Protein AF-A0A4Q2J582-F1 (afdb_monomer)

Nearest PDB structures (foldseek):
  3hug-assembly6_A  TM=8.313E-01  e=1.203E+00  Mycobacterium tuberculosis H37Rv
  1or7-assembly3_A  TM=5.618E-01  e=9.821E-01  Escherichia coli
  2x19-assembly1_B  TM=4.102E-01  e=3.485E+00  Homo sapiens

Radius of gyration: 19.54 Å; Cα contacts (8 Å, |Δi|>4): 201; chains: 1; bounding box: 54×46×52 Å

Solvent-accessible surface area (backbone atoms only — not comparable to full-atom values): 11690 Å² total; per-residue (Å²): 117,69,69,66,48,57,53,46,53,55,47,54,55,49,50,52,50,50,51,52,50,51,54,48,51,50,50,52,49,59,62,68,47,76,78,62,76,86,58,87,82,64,72,92,41,70,67,57,28,48,43,54,50,35,33,37,81,93,44,54,73,68,33,19,45,53,35,29,38,41,72,73,56,64,44,51,56,62,57,50,10,60,76,67,74,47,59,45,68,59,44,50,51,41,37,55,49,40,55,49,51,42,60,74,67,63,64,64,98,46,72,75,60,77,86,57,38,77,85,27,44,68,53,44,55,53,42,39,50,50,37,22,45,42,10,63,48,32,90,61,80,93,49,67,50,36,62,68,50,22,51,50,28,47,52,49,36,49,54,48,23,67,69,39,74,84,44,65,68,40,50,50,49,36,54,54,48,33,54,56,54,19,40,55,72,25,38,42,53,100,86,68,48,81,42,53,82,91,72,35,54,74,85,48,34,45,69,90,45,108

pLDDT: mean 83.3, std 13.39, range [40.5, 98.0]

Mean predicted aligned error: 10.77 Å

Foldseek 3Di:
DVVVVVVVVVVVVVVVVVVVVVVVVVVVVVVVVPPDPPDLQFDPDLLLLVLQLLLDPLADLLLSLLQNCVPNLVDDLVQSCLVVVHDSVVSVVSPVVSVVSSVVVVPDSGDDPPVCCVVRVVSSLVNLVVQLVCQLQPPDDPARHNLVSNVVSLVSLVSVCSSVVPDVSSVVSNLVSLVSSQQVQFQADPVNDGDDPVRGDNVSGNPVSD

Structure (mmCIF, N/CA/C/O backbone):
data_AF-A0A4Q2J582-F1
#
_entry.id   AF-A0A4Q2J582-F1
#
loop_
_atom_site.group_PDB
_atom_site.id
_atom_site.type_symbol
_atom_site.label_atom_id
_atom_site.label_alt_id
_atom_site.label_comp_id
_atom_site.label_asym_id
_atom_site.label_entity_id
_atom_site.label_seq_id
_atom_site.pdbx_PDB_ins_code
_atom_site.Cartn_x
_atom_site.Cartn_y
_atom_site.Cartn_z
_atom_site.occupancy
_atom_site.B_iso_or_equiv
_atom_site.auth_seq_id
_atom_site.auth_comp_id
_atom_site.auth_asym_id
_atom_site.auth_atom_id
_atom_site.pdbx_PDB_model_num
ATOM 1 N N . ALA A 1 1 ? 35.199 2.546 11.011 1.00 59.38 1 ALA A N 1
ATOM 2 C CA . ALA A 1 1 ? 35.109 1.125 10.602 1.00 59.38 1 ALA A CA 1
ATOM 3 C C . ALA A 1 1 ? 34.520 0.234 11.706 1.00 59.38 1 ALA A C 1
ATOM 5 O O . ALA A 1 1 ? 33.509 -0.406 11.458 1.00 59.38 1 ALA A O 1
ATOM 6 N N . ILE A 1 2 ? 35.075 0.246 12.926 1.00 64.94 2 ILE A N 1
ATOM 7 C CA . ILE A 1 2 ? 34.662 -0.622 14.056 1.00 64.94 2 ILE A CA 1
ATOM 8 C C . ILE A 1 2 ? 33.222 -0.355 14.545 1.00 64.94 2 ILE A C 1
ATOM 10 O O . ILE A 1 2 ? 32.490 -1.287 14.869 1.00 64.94 2 ILE A O 1
ATOM 14 N N . ASP A 1 3 ? 32.777 0.903 14.533 1.00 63.75 3 ASP A N 1
ATOM 15 C CA . ASP A 1 3 ? 31.456 1.290 15.057 1.00 63.75 3 ASP A CA 1
ATOM 16 C C . ASP A 1 3 ? 30.277 0.765 14.208 1.00 63.75 3 ASP A C 1
ATOM 18 O O . ASP A 1 3 ? 29.231 0.375 14.723 1.00 63.75 3 ASP A O 1
ATOM 22 N N . GLY A 1 4 ? 30.473 0.653 12.889 1.00 56.41 4 GLY A N 1
ATOM 23 C CA . GLY A 1 4 ? 29.487 0.060 11.980 1.00 56.41 4 GLY A CA 1
ATOM 24 C C . GLY A 1 4 ? 29.437 -1.470 12.041 1.00 56.41 4 GLY A C 1
ATOM 25 O O . GLY A 1 4 ? 28.435 -2.062 11.654 1.00 56.41 4 GLY A O 1
ATOM 26 N N . TRP A 1 5 ? 30.504 -2.121 12.513 1.00 67.62 5 TRP A N 1
ATOM 27 C CA . TRP A 1 5 ? 30.517 -3.566 12.753 1.00 67.62 5 TRP A CA 1
ATOM 28 C C . TRP A 1 5 ? 29.754 -3.902 14.039 1.00 67.62 5 TRP A C 1
ATOM 30 O O . TRP A 1 5 ? 28.808 -4.676 13.982 1.00 67.62 5 TRP A O 1
ATOM 40 N N . ARG A 1 6 ? 30.022 -3.180 15.137 1.00 68.94 6 ARG A N 1
ATOM 41 C CA . ARG A 1 6 ? 29.277 -3.326 16.404 1.00 68.94 6 ARG A CA 1
ATOM 42 C C . ARG A 1 6 ? 27.784 -3.036 16.269 1.00 68.94 6 ARG A C 1
ATOM 44 O O . ARG A 1 6 ? 26.966 -3.643 16.951 1.00 68.94 6 ARG A O 1
ATOM 51 N N . ARG A 1 7 ? 27.407 -2.081 15.411 1.00 69.62 7 ARG A N 1
ATOM 52 C CA . ARG A 1 7 ? 25.993 -1.786 15.138 1.00 69.62 7 ARG A CA 1
ATOM 53 C C . ARG A 1 7 ? 25.301 -2.920 14.378 1.00 69.62 7 ARG A C 1
ATOM 55 O O . ARG A 1 7 ? 24.135 -3.170 14.654 1.00 69.62 7 ARG A O 1
ATOM 62 N N 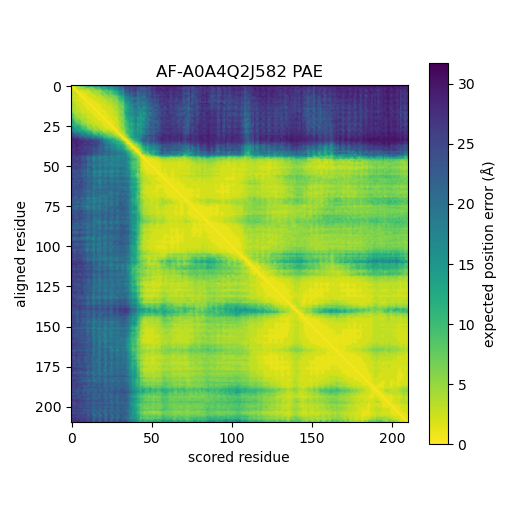. ARG A 1 8 ? 26.001 -3.570 13.443 1.00 68.44 8 ARG A N 1
ATOM 63 C CA . ARG A 1 8 ? 25.484 -4.727 12.697 1.00 68.44 8 ARG A CA 1
ATOM 64 C C . ARG A 1 8 ? 25.372 -5.953 13.589 1.00 68.44 8 ARG A C 1
ATOM 66 O O . ARG A 1 8 ? 24.296 -6.507 13.675 1.00 68.44 8 ARG A O 1
ATOM 73 N N . GLU A 1 9 ? 26.406 -6.251 14.366 1.00 71.75 9 GLU A N 1
ATOM 74 C CA . GLU A 1 9 ? 26.399 -7.343 15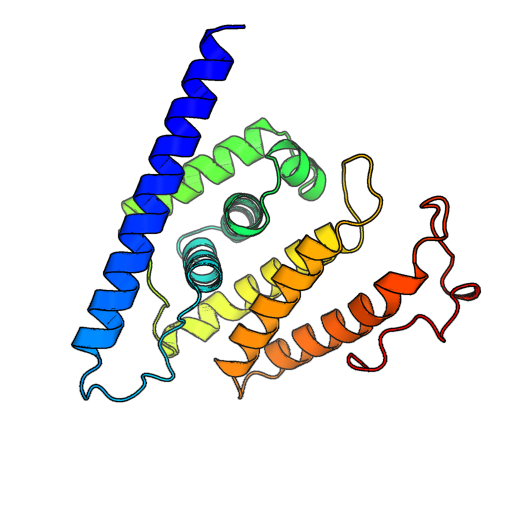.345 1.00 71.75 9 GLU A CA 1
ATOM 75 C C . GLU A 1 9 ? 25.229 -7.214 16.336 1.00 71.75 9 GLU A C 1
ATOM 77 O O . GLU A 1 9 ? 24.426 -8.128 16.467 1.00 71.75 9 GLU A O 1
ATOM 82 N N . ARG A 1 10 ? 25.024 -6.025 16.926 1.00 72.00 10 ARG A N 1
ATOM 83 C CA . ARG A 1 10 ? 23.867 -5.768 17.804 1.00 72.00 10 ARG A CA 1
ATOM 84 C C . ARG A 1 10 ? 22.517 -5.845 17.094 1.00 72.00 10 ARG A C 1
ATOM 86 O O . ARG A 1 10 ? 21.506 -6.091 17.745 1.00 72.00 10 ARG A O 1
ATOM 93 N N . TYR A 1 11 ? 22.472 -5.530 15.801 1.00 73.25 11 TYR A N 1
ATOM 94 C CA . TYR A 1 11 ? 21.253 -5.639 15.005 1.00 73.25 11 TYR A CA 1
ATOM 95 C C . TYR A 1 11 ? 20.932 -7.109 14.727 1.00 73.25 11 TYR A C 1
ATOM 97 O O . TYR A 1 11 ? 19.796 -7.514 14.945 1.00 73.25 11 TYR A O 1
ATOM 105 N N . ASP A 1 12 ? 21.935 -7.899 14.353 1.00 72.06 12 ASP A N 1
ATOM 106 C CA . ASP A 1 12 ? 21.817 -9.329 14.069 1.00 72.06 12 ASP A CA 1
ATOM 107 C C . ASP A 1 12 ? 21.460 -10.118 15.338 1.00 72.06 12 ASP A C 1
ATOM 109 O O . ASP A 1 12 ? 20.544 -10.936 15.317 1.00 72.06 12 ASP A O 1
ATOM 113 N N . GLU A 1 13 ? 22.090 -9.803 16.475 1.00 79.12 13 GLU A N 1
ATOM 114 C CA . GLU A 1 13 ? 21.736 -10.355 17.792 1.00 79.12 13 GLU A CA 1
ATOM 115 C C . GLU A 1 13 ? 20.284 -10.044 18.167 1.00 79.12 13 GLU A C 1
ATOM 117 O O . GLU A 1 13 ? 19.552 -10.903 18.660 1.00 79.12 13 GLU A O 1
ATOM 122 N N . ARG A 1 14 ? 19.842 -8.807 17.916 1.00 74.25 14 ARG A N 1
ATOM 123 C CA . ARG A 1 14 ? 18.471 -8.388 18.213 1.00 74.25 14 ARG A CA 1
ATOM 124 C C . ARG A 1 14 ? 17.463 -9.036 17.274 1.00 74.25 14 ARG A C 1
ATOM 126 O O . ARG A 1 14 ? 16.371 -9.371 17.716 1.00 74.25 14 ARG A O 1
ATOM 133 N N . LEU A 1 15 ? 17.827 -9.225 16.009 1.00 76.00 15 LEU A N 1
ATOM 134 C CA . LEU A 1 15 ? 17.007 -9.914 15.021 1.00 76.00 15 LEU A CA 1
ATOM 135 C C . LEU A 1 15 ? 16.856 -11.399 15.373 1.00 76.00 15 LEU A C 1
ATOM 137 O O . LEU A 1 15 ? 15.747 -11.917 15.316 1.00 76.00 15 LEU A O 1
ATOM 141 N N . ALA A 1 16 ? 17.937 -12.052 15.808 1.00 76.38 16 ALA A N 1
ATOM 142 C CA . ALA A 1 16 ? 17.915 -13.438 16.271 1.00 76.38 16 ALA A CA 1
ATOM 143 C C . ALA A 1 16 ? 17.060 -13.615 17.536 1.00 76.38 16 ALA A C 1
ATOM 145 O O . ALA A 1 16 ? 16.288 -14.566 17.621 1.00 76.38 16 ALA A O 1
ATOM 146 N N . ALA A 1 17 ? 17.145 -12.678 18.487 1.00 80.00 17 ALA A N 1
ATOM 147 C CA . ALA A 1 17 ? 16.296 -12.687 19.677 1.00 80.00 17 ALA A CA 1
ATOM 148 C C . ALA A 1 17 ? 14.807 -12.538 19.320 1.00 80.00 17 ALA A C 1
ATOM 150 O O . ALA A 1 17 ? 13.991 -13.323 19.785 1.00 80.00 17 ALA A O 1
ATOM 151 N N . ILE A 1 18 ? 14.465 -11.598 18.431 1.00 80.00 18 ILE A N 1
ATOM 152 C CA . ILE A 1 18 ? 13.084 -11.405 17.961 1.00 80.00 18 ILE A CA 1
ATOM 153 C C . ILE A 1 18 ? 12.575 -12.644 17.214 1.00 80.00 18 ILE A C 1
ATOM 155 O O . ILE A 1 18 ? 11.440 -13.053 17.426 1.00 80.00 18 ILE A O 1
ATOM 159 N N . ALA A 1 19 ? 13.398 -13.256 16.358 1.00 68.25 19 ALA A N 1
ATOM 160 C CA . ALA A 1 19 ? 13.025 -14.480 15.650 1.00 68.25 19 ALA A CA 1
ATOM 161 C C . ALA A 1 19 ? 12.723 -15.628 16.626 1.00 68.25 19 ALA A C 1
ATOM 163 O O . ALA A 1 19 ? 11.708 -16.302 16.482 1.00 68.25 19 ALA A O 1
ATOM 164 N N . HIS A 1 20 ? 13.556 -15.797 17.655 1.00 70.31 20 HIS A N 1
ATOM 165 C CA . HIS A 1 20 ? 13.350 -16.807 18.689 1.00 70.31 20 HIS A CA 1
ATOM 166 C C . HIS A 1 20 ? 12.106 -16.516 19.547 1.00 70.31 20 HIS A C 1
ATOM 168 O O . HIS A 1 20 ? 11.383 -17.441 19.918 1.00 70.31 20 HIS A O 1
ATOM 174 N N . ASP A 1 21 ? 11.840 -15.251 19.874 1.00 73.62 21 ASP A N 1
ATOM 175 C CA . ASP A 1 21 ? 10.636 -14.857 20.609 1.00 73.62 21 ASP A CA 1
ATOM 176 C C . ASP A 1 21 ? 9.373 -15.136 19.781 1.00 73.62 21 ASP A C 1
ATOM 178 O O . ASP A 1 21 ? 8.438 -15.736 20.302 1.00 73.62 21 ASP A O 1
ATOM 182 N N . LEU A 1 22 ? 9.380 -14.823 18.480 1.00 66.25 22 LEU A N 1
ATOM 183 C CA . LEU A 1 22 ? 8.277 -15.120 17.557 1.00 66.25 22 LEU A CA 1
ATOM 184 C C . LEU A 1 22 ? 8.052 -16.625 17.368 1.00 66.25 22 LEU A C 1
ATOM 186 O O . LEU A 1 22 ? 6.911 -17.078 17.318 1.00 66.25 22 LEU A O 1
ATOM 190 N N . GLU A 1 23 ? 9.118 -17.422 17.263 1.00 69.19 23 GLU A N 1
ATOM 191 C CA . GLU A 1 23 ? 9.013 -18.886 17.206 1.00 69.19 23 GLU A CA 1
ATOM 192 C C . GLU A 1 23 ? 8.397 -19.450 18.490 1.00 69.19 23 GLU A C 1
ATOM 194 O O . GLU A 1 23 ? 7.558 -20.352 18.431 1.00 69.19 23 GLU A O 1
ATOM 199 N N . ARG A 1 24 ? 8.765 -18.880 19.643 1.00 70.06 24 ARG A N 1
ATOM 200 C CA . ARG A 1 24 ? 8.226 -19.258 20.949 1.00 70.06 24 ARG A CA 1
ATOM 201 C C . ARG A 1 24 ? 6.766 -18.845 21.097 1.00 70.06 24 ARG A C 1
ATOM 203 O O . ARG A 1 24 ? 5.962 -19.678 21.485 1.00 70.06 24 ARG A O 1
ATOM 210 N N . GLU A 1 25 ? 6.405 -17.621 20.720 1.00 66.06 25 GLU A N 1
ATOM 211 C CA . GLU A 1 25 ? 5.019 -17.137 20.702 1.00 66.06 25 GLU A CA 1
ATOM 212 C C . GLU A 1 25 ? 4.150 -17.960 19.751 1.00 66.06 25 GLU A C 1
ATOM 214 O O . GLU A 1 25 ? 3.021 -18.300 20.085 1.00 66.06 25 GLU A O 1
ATOM 219 N N . ARG A 1 26 ? 4.679 -18.351 18.586 1.00 57.34 26 ARG A N 1
ATOM 220 C CA . ARG A 1 26 ? 3.967 -19.205 17.631 1.00 57.34 26 ARG A CA 1
ATOM 221 C C . ARG A 1 26 ? 3.778 -20.620 18.168 1.00 57.34 26 ARG A C 1
ATOM 223 O O . ARG A 1 26 ? 2.699 -21.182 17.996 1.00 57.34 26 ARG A O 1
ATOM 230 N N . ALA A 1 27 ? 4.784 -21.192 18.828 1.00 58.84 27 ALA A N 1
ATOM 231 C CA . ALA A 1 27 ? 4.666 -22.485 19.501 1.00 58.84 27 ALA A CA 1
ATOM 232 C C . ALA A 1 27 ? 3.665 -22.419 20.669 1.00 58.84 27 ALA A C 1
ATOM 234 O O . ALA A 1 27 ? 2.773 -23.257 20.749 1.00 58.84 27 ALA A O 1
ATOM 235 N N . GLU A 1 28 ? 3.738 -21.375 21.498 1.00 59.44 28 GLU A N 1
ATOM 236 C CA . GLU A 1 28 ? 2.811 -21.115 22.605 1.00 59.44 28 GLU A CA 1
ATOM 237 C C . GLU A 1 28 ? 1.378 -20.868 22.108 1.00 59.44 28 GLU A C 1
ATOM 239 O O . GLU A 1 28 ? 0.436 -21.368 22.713 1.00 59.44 28 GLU A O 1
ATOM 244 N N . ALA A 1 29 ? 1.192 -20.175 20.981 1.00 55.84 29 ALA A N 1
ATOM 245 C CA . ALA A 1 29 ? -0.107 -19.986 20.337 1.00 55.84 29 ALA A CA 1
ATOM 246 C C . ALA A 1 29 ? -0.654 -21.293 19.747 1.00 55.84 29 ALA A C 1
ATOM 248 O O . ALA A 1 29 ? -1.853 -21.541 19.822 1.00 55.84 29 ALA A O 1
ATOM 249 N N . THR A 1 30 ? 0.213 -22.151 19.202 1.00 54.09 30 THR A N 1
ATOM 250 C CA . THR A 1 30 ? -0.176 -23.466 18.664 1.00 54.09 30 THR A CA 1
ATOM 251 C C . THR A 1 30 ? -0.564 -24.432 19.791 1.00 54.09 30 THR A C 1
ATOM 253 O O . THR A 1 30 ? -1.553 -25.151 19.661 1.00 54.09 30 THR A O 1
ATOM 256 N N . ASP A 1 31 ? 0.149 -24.395 20.921 1.00 55.28 31 ASP A N 1
ATOM 257 C CA . ASP A 1 31 ? -0.159 -25.183 22.122 1.00 55.28 31 ASP A CA 1
ATOM 258 C C . ASP A 1 31 ? -1.392 -24.639 22.874 1.00 55.28 31 ASP A C 1
ATOM 260 O O . ASP A 1 31 ? -2.225 -25.414 23.351 1.00 55.28 31 ASP A O 1
ATOM 264 N N . ALA A 1 32 ? -1.574 -23.314 22.934 1.00 52.56 32 ALA A N 1
ATOM 265 C CA . ALA A 1 32 ? -2.770 -22.670 23.489 1.00 52.56 32 ALA A CA 1
ATOM 266 C C . ALA A 1 32 ? -4.015 -22.860 22.602 1.00 52.56 32 ALA A C 1
ATOM 268 O O . ALA A 1 32 ? -5.138 -22.879 23.108 1.00 52.56 32 ALA A O 1
ATOM 269 N N . ALA A 1 33 ? -3.831 -23.062 21.293 1.00 44.38 33 ALA A N 1
ATOM 270 C CA . ALA A 1 33 ? -4.887 -23.380 20.334 1.00 44.38 33 ALA A CA 1
ATOM 271 C C . ALA A 1 33 ? -5.368 -24.841 20.403 1.00 44.38 33 ALA A C 1
ATOM 273 O O . ALA A 1 33 ? -6.087 -25.284 19.506 1.00 44.38 33 ALA A O 1
ATOM 274 N N . GLY A 1 34 ? -5.049 -25.582 21.473 1.00 42.31 34 GLY A N 1
ATOM 275 C CA . GLY A 1 34 ? -5.593 -26.906 21.800 1.00 42.31 34 GLY A CA 1
ATOM 276 C C .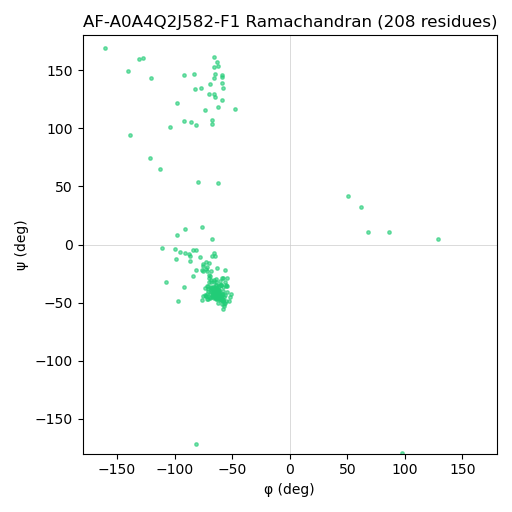 GLY A 1 34 ? -7.113 -26.937 22.051 1.00 42.31 34 GLY A C 1
ATOM 277 O O . GLY A 1 34 ? -7.557 -27.443 23.079 1.00 42.31 34 GLY A O 1
ATOM 278 N N . GLY A 1 35 ? -7.919 -26.413 21.120 1.00 45.50 35 GLY A N 1
ATOM 279 C CA . GLY A 1 35 ? -9.382 -26.439 21.131 1.00 45.50 35 GLY A CA 1
ATOM 280 C C . GLY A 1 35 ? -10.092 -25.095 20.919 1.00 45.50 35 GLY A C 1
ATOM 281 O O . GLY A 1 35 ? -11.319 -25.069 21.007 1.00 45.50 35 GLY A O 1
ATOM 282 N N . LEU A 1 36 ? -9.389 -23.989 20.647 1.00 40.50 36 LEU A N 1
ATOM 283 C CA . LEU A 1 36 ? -10.053 -22.715 20.336 1.00 40.50 36 LEU A CA 1
ATOM 284 C C . LEU A 1 36 ? -10.583 -22.720 18.888 1.00 40.50 36 LEU A C 1
ATOM 286 O O . LEU A 1 36 ? -9.864 -23.155 17.986 1.00 40.50 36 LEU A O 1
ATOM 290 N N . PRO A 1 37 ? -11.826 -22.263 18.635 1.00 43.31 37 PRO A N 1
ATOM 291 C CA . PRO A 1 37 ? -12.337 -22.121 17.276 1.00 43.31 37 PRO A CA 1
ATOM 292 C C . PRO A 1 37 ? -11.430 -21.187 16.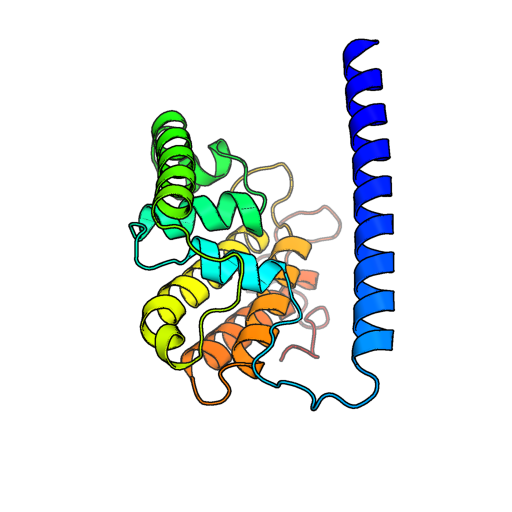470 1.00 43.31 37 PRO A C 1
ATOM 294 O O . PRO A 1 37 ? -11.064 -20.123 16.963 1.00 43.31 37 PRO A O 1
ATOM 297 N N . TYR A 1 38 ? -11.097 -21.578 15.237 1.00 42.38 38 TYR A N 1
ATOM 298 C CA . TYR A 1 38 ? -10.502 -20.692 14.236 1.00 42.38 38 TYR A CA 1
ATOM 299 C C . TYR A 1 38 ? -11.310 -19.391 14.184 1.00 42.38 38 TYR A C 1
ATOM 301 O O . TYR A 1 38 ? -12.503 -19.437 13.874 1.00 42.38 38 TYR A O 1
ATOM 309 N N . ASP A 1 39 ? -10.679 -18.269 14.531 1.00 47.31 39 ASP A N 1
ATOM 310 C CA . ASP A 1 39 ? -11.286 -16.949 14.418 1.00 47.31 39 ASP A CA 1
ATOM 311 C C . ASP A 1 39 ? -11.062 -16.431 12.988 1.00 47.31 39 ASP A C 1
ATOM 313 O O . ASP A 1 39 ? -9.940 -16.050 12.649 1.00 47.31 39 ASP A O 1
ATOM 317 N N . PRO A 1 40 ? -12.090 -16.418 12.122 1.00 48.22 40 PRO A N 1
ATOM 318 C CA . PRO A 1 40 ? -11.971 -15.888 10.766 1.00 48.22 40 PRO A CA 1
ATOM 319 C C . PRO A 1 40 ? -11.715 -14.370 10.734 1.00 48.22 40 PRO A C 1
ATOM 321 O O . PRO A 1 40 ? -11.496 -13.817 9.652 1.00 48.22 40 PRO A O 1
ATOM 324 N N . ASP A 1 41 ? -11.779 -13.696 11.886 1.00 46.41 41 ASP A N 1
ATOM 325 C CA . ASP A 1 41 ? -11.572 -12.258 12.033 1.00 46.41 41 ASP A CA 1
ATOM 326 C C . ASP A 1 41 ? -10.149 -11.912 12.500 1.00 46.41 41 ASP A C 1
ATOM 328 O O . ASP A 1 41 ? -9.722 -10.759 12.374 1.00 46.41 41 ASP A O 1
ATOM 332 N N . ALA A 1 42 ? -9.375 -12.906 12.951 1.00 51.91 42 ALA A N 1
ATOM 333 C CA . ALA A 1 42 ? -7.963 -12.741 13.253 1.00 51.91 42 ALA A CA 1
ATOM 334 C C . ALA A 1 42 ? -7.154 -12.629 11.952 1.00 51.91 42 ALA A C 1
ATOM 336 O O . ALA A 1 42 ? -7.071 -13.551 11.140 1.00 51.91 42 ALA A O 1
ATOM 337 N N . ILE A 1 43 ? -6.528 -11.471 11.742 1.00 55.06 43 ILE A N 1
ATOM 338 C CA . ILE A 1 43 ? -5.489 -11.330 10.725 1.00 55.06 43 ILE A CA 1
ATOM 339 C C . ILE A 1 43 ? -4.190 -11.858 11.336 1.00 55.06 43 ILE A C 1
ATOM 341 O O . ILE A 1 43 ? -3.532 -11.139 12.086 1.00 55.06 43 ILE A O 1
ATOM 345 N N . ASP A 1 44 ? -3.794 -13.074 10.960 1.00 58.78 44 ASP A N 1
ATOM 346 C CA . ASP A 1 44 ? -2.484 -13.673 11.300 1.00 58.78 44 ASP A CA 1
ATOM 347 C C . ASP A 1 44 ? -1.294 -12.959 10.618 1.00 58.78 44 ASP A C 1
ATOM 349 O O . ASP A 1 44 ? -0.144 -13.387 10.694 1.00 58.78 44 ASP A O 1
ATOM 353 N N . ASP A 1 45 ? -1.573 -11.869 9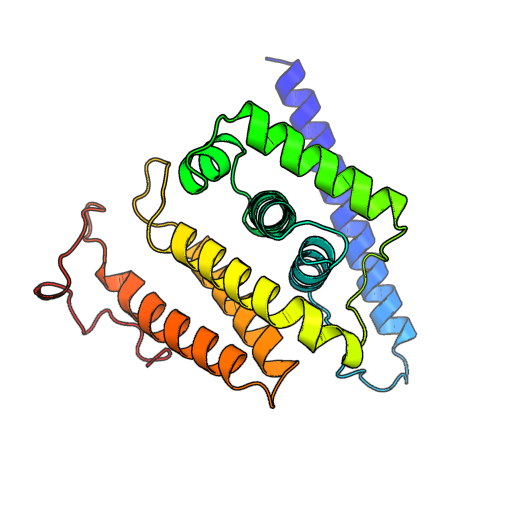.904 1.00 72.00 45 ASP A N 1
ATOM 354 C CA . ASP A 1 45 ? -0.617 -11.057 9.172 1.00 72.00 45 ASP A CA 1
ATOM 355 C C . ASP A 1 45 ? -0.319 -9.743 9.912 1.00 72.00 45 ASP A C 1
ATOM 357 O O . ASP A 1 45 ? -1.071 -8.761 9.846 1.00 72.00 45 ASP A O 1
ATOM 361 N N . ASP A 1 46 ? 0.824 -9.716 10.595 1.00 78.62 46 ASP A N 1
ATOM 362 C CA . ASP A 1 46 ? 1.316 -8.547 11.332 1.00 78.62 46 ASP A CA 1
ATOM 363 C C . ASP A 1 46 ? 1.514 -7.310 10.446 1.00 78.62 46 ASP A C 1
ATOM 365 O O . ASP A 1 46 ? 1.378 -6.169 10.906 1.00 78.62 46 ASP A O 1
ATOM 369 N N . VAL A 1 47 ? 1.805 -7.508 9.158 1.00 80.12 47 VAL A N 1
ATOM 370 C CA . VAL A 1 47 ? 1.994 -6.412 8.207 1.00 80.12 47 VAL A CA 1
ATOM 371 C C . VAL A 1 47 ? 0.646 -5.778 7.874 1.00 80.12 47 VAL A C 1
ATOM 373 O O . VAL A 1 47 ? 0.525 -4.552 7.896 1.00 80.12 47 VAL A O 1
ATOM 376 N N . LEU A 1 48 ? -0.398 -6.575 7.643 1.00 82.94 48 LEU A N 1
ATOM 377 C CA . LEU A 1 48 ? -1.745 -6.056 7.417 1.00 82.94 48 LEU A CA 1
ATOM 378 C C . LEU A 1 48 ? -2.324 -5.408 8.688 1.00 82.94 48 LEU A C 1
ATOM 380 O O . LEU A 1 48 ? -2.924 -4.334 8.590 1.00 82.94 48 LEU A O 1
ATOM 384 N N . ARG A 1 49 ? -2.065 -5.961 9.883 1.00 86.88 49 ARG A N 1
ATOM 385 C CA . ARG A 1 49 ? -2.358 -5.283 11.168 1.00 86.88 49 ARG A CA 1
ATOM 386 C C . ARG A 1 49 ? -1.736 -3.893 11.214 1.00 86.88 49 ARG A C 1
ATOM 388 O O . ARG A 1 49 ? -2.414 -2.901 11.487 1.00 86.88 49 ARG A O 1
ATOM 395 N N . LEU A 1 50 ? -0.457 -3.794 10.868 1.00 87.50 50 LEU A N 1
ATOM 396 C CA . LEU A 1 50 ? 0.259 -2.527 10.831 1.00 87.50 50 LEU A CA 1
ATOM 397 C C . LEU A 1 50 ? -0.308 -1.551 9.786 1.00 87.50 50 LEU A C 1
ATOM 399 O O . LEU A 1 50 ? -0.356 -0.346 10.053 1.00 87.50 50 LEU A O 1
ATOM 403 N N . VAL A 1 51 ? -0.793 -2.034 8.636 1.00 87.81 51 VAL A N 1
ATOM 404 C CA . VAL A 1 51 ? -1.531 -1.210 7.659 1.00 87.81 51 VAL A CA 1
ATOM 405 C C . VAL A 1 51 ? -2.800 -0.624 8.289 1.00 87.81 51 VAL A C 1
ATOM 407 O O . VAL A 1 51 ? -3.031 0.581 8.186 1.00 87.81 51 VAL A O 1
ATOM 410 N N . PHE A 1 52 ? -3.600 -1.421 9.002 1.00 88.56 52 PHE A N 1
ATOM 411 C CA . PHE A 1 52 ? -4.811 -0.928 9.672 1.00 88.56 52 PHE A CA 1
ATOM 412 C C . PHE A 1 52 ? -4.513 0.100 10.772 1.00 88.56 52 PHE A C 1
ATOM 414 O O . PHE A 1 52 ? -5.191 1.131 10.856 1.00 88.56 52 PHE A O 1
ATOM 421 N N . VAL A 1 53 ? -3.475 -0.140 11.579 1.00 89.44 53 VAL A N 1
ATOM 422 C CA . VAL A 1 53 ? -3.017 0.787 12.628 1.00 89.44 53 VAL A CA 1
ATOM 423 C C . VAL A 1 53 ? -2.522 2.101 12.019 1.00 89.44 53 VAL A C 1
ATOM 425 O O . VAL A 1 53 ? -2.877 3.187 12.478 1.00 89.44 53 VAL A O 1
ATOM 428 N N . SER A 1 54 ? -1.738 2.036 10.943 1.00 89.62 54 SER A N 1
ATOM 429 C CA . SER A 1 54 ? -1.249 3.234 10.248 1.00 89.62 54 SER A CA 1
ATOM 430 C C . SER A 1 54 ? -2.344 3.974 9.466 1.00 89.62 54 SER A C 1
ATOM 432 O O . SER A 1 54 ? -2.219 5.179 9.247 1.00 89.62 54 SER A O 1
ATOM 434 N N . CYS A 1 55 ? -3.461 3.312 9.148 1.00 90.50 55 CYS A N 1
ATOM 435 C CA . CYS A 1 55 ? -4.651 3.907 8.531 1.00 90.50 55 CYS A CA 1
ATOM 436 C C . CYS A 1 55 ? -5.707 4.423 9.535 1.00 90.50 55 CYS A C 1
ATOM 438 O O . CYS A 1 55 ? -6.829 4.736 9.128 1.00 90.50 55 CYS A O 1
ATOM 440 N N . HIS A 1 56 ? -5.369 4.555 10.824 1.00 90.62 56 HIS A N 1
ATOM 441 C CA . HIS A 1 56 ? -6.315 4.936 11.881 1.00 90.62 56 HIS A CA 1
ATOM 442 C C . HIS A 1 56 ? -6.998 6.304 11.661 1.00 90.62 56 HIS A C 1
ATOM 444 O O . HIS A 1 56 ? -6.315 7.275 11.306 1.00 90.62 56 HIS A O 1
ATOM 450 N N . PRO A 1 57 ? -8.315 6.441 11.947 1.00 89.75 57 PRO A N 1
ATOM 451 C CA . PRO A 1 57 ? -9.088 7.657 11.701 1.00 89.75 57 PRO A CA 1
ATOM 452 C C . PRO A 1 57 ? -8.537 8.928 12.364 1.00 89.75 57 PRO A C 1
ATOM 454 O O . PRO A 1 57 ? -8.605 10.011 11.785 1.00 89.75 57 PRO A O 1
ATOM 457 N N . VAL A 1 58 ? -7.912 8.775 13.535 1.00 92.62 58 VAL A N 1
ATOM 458 C CA . VAL A 1 58 ? -7.232 9.847 14.297 1.00 92.62 58 VAL A CA 1
ATOM 459 C C . VAL A 1 58 ? -6.133 10.581 13.510 1.00 92.62 58 VAL A C 1
ATOM 461 O O . VAL A 1 58 ? -5.760 11.703 13.847 1.00 92.62 58 VAL A O 1
ATOM 464 N N . LEU A 1 59 ? -5.585 9.952 12.469 1.00 91.88 59 LEU A N 1
ATOM 465 C CA . LEU A 1 59 ? -4.567 10.543 11.612 1.00 91.88 59 LEU A CA 1
ATOM 466 C C . LEU A 1 59 ? -5.212 11.245 10.416 1.00 91.88 59 LEU A C 1
ATOM 468 O O . LEU A 1 59 ? -6.189 10.758 9.841 1.00 91.88 59 LEU A O 1
ATOM 472 N N . SER A 1 60 ? -4.612 12.348 9.964 1.00 91.62 60 SER A N 1
ATOM 473 C CA . SER A 1 60 ? -4.979 12.940 8.674 1.00 91.62 60 SER A CA 1
ATOM 474 C C . SER A 1 60 ? -4.678 11.967 7.530 1.00 91.62 60 SER A C 1
ATOM 476 O O . SER A 1 60 ? -3.767 11.143 7.629 1.00 91.62 60 SER A O 1
ATOM 478 N N . ARG A 1 61 ? -5.399 12.082 6.409 1.00 87.19 61 ARG A N 1
ATOM 479 C CA . ARG A 1 61 ? -5.194 11.221 5.230 1.00 87.19 61 ARG A CA 1
ATOM 480 C C . ARG A 1 61 ? -3.731 11.188 4.777 1.00 87.19 61 ARG A C 1
ATOM 482 O O . ARG A 1 61 ? -3.182 10.117 4.549 1.00 87.19 61 ARG A O 1
ATOM 489 N N . GLU A 1 62 ? -3.081 12.347 4.712 1.00 87.62 62 GLU A N 1
ATOM 490 C CA . GLU A 1 62 ? -1.661 12.438 4.351 1.00 87.62 62 GLU A CA 1
ATOM 491 C C . GLU A 1 62 ? -0.750 11.726 5.356 1.00 87.62 62 GLU A C 1
ATOM 493 O O . GLU A 1 62 ? 0.232 11.100 4.962 1.00 87.62 62 GLU A O 1
ATOM 498 N N . ALA A 1 63 ? -1.057 11.824 6.653 1.00 91.81 63 ALA A N 1
ATOM 499 C CA . ALA A 1 63 ? -0.291 11.159 7.700 1.00 91.81 63 ALA A CA 1
ATOM 500 C C . ALA A 1 63 ? -0.448 9.636 7.635 1.00 91.81 63 ALA A C 1
ATOM 502 O O . ALA A 1 63 ? 0.553 8.939 7.779 1.00 91.81 63 ALA A O 1
ATOM 503 N N . ARG A 1 64 ? -1.659 9.133 7.349 1.00 91.81 64 ARG A N 1
ATOM 504 C CA . ARG A 1 64 ? -1.913 7.698 7.136 1.00 91.81 64 ARG A CA 1
ATOM 505 C C . ARG A 1 64 ? -1.067 7.158 5.990 1.00 91.81 64 ARG A C 1
ATOM 507 O O . ARG A 1 64 ? -0.314 6.204 6.166 1.00 91.81 64 ARG A O 1
ATOM 514 N N . VAL A 1 65 ? -1.118 7.825 4.836 1.00 87.06 65 VAL A N 1
ATOM 515 C CA . VAL A 1 65 ? -0.359 7.413 3.647 1.00 87.06 65 VAL A CA 1
ATOM 516 C C . VAL A 1 65 ? 1.149 7.473 3.909 1.00 87.06 65 VAL A C 1
ATOM 518 O O . VAL A 1 65 ? 1.843 6.484 3.694 1.00 87.06 65 VAL A O 1
ATOM 521 N N . ALA A 1 66 ? 1.667 8.588 4.434 1.00 88.50 66 ALA A N 1
ATOM 522 C CA . ALA A 1 66 ? 3.102 8.741 4.682 1.00 88.50 66 ALA A CA 1
ATOM 523 C C . ALA A 1 66 ? 3.636 7.743 5.726 1.00 88.50 66 ALA A C 1
ATOM 525 O O . ALA A 1 66 ? 4.723 7.190 5.553 1.00 88.50 66 ALA A O 1
ATOM 526 N N . LEU A 1 67 ? 2.884 7.497 6.805 1.00 91.94 67 LEU A N 1
ATOM 527 C CA . LEU A 1 67 ? 3.274 6.528 7.825 1.00 91.94 67 LEU A CA 1
ATOM 528 C C . LEU A 1 67 ? 3.275 5.106 7.260 1.00 91.94 67 LEU A C 1
ATOM 530 O O . LEU A 1 67 ? 4.230 4.371 7.499 1.00 91.94 67 LEU A O 1
ATOM 534 N N . THR A 1 68 ? 2.258 4.735 6.481 1.00 86.81 68 THR A N 1
ATOM 535 C CA . THR A 1 68 ? 2.177 3.377 5.935 1.00 86.81 68 THR A CA 1
ATOM 536 C C . THR A 1 68 ? 3.255 3.123 4.886 1.00 86.81 68 THR A C 1
ATOM 538 O O . THR A 1 68 ? 3.934 2.104 4.949 1.00 86.81 68 THR A O 1
ATOM 541 N N . LEU A 1 69 ? 3.514 4.074 3.983 1.00 83.00 69 LEU A N 1
ATOM 542 C CA . LEU A 1 69 ? 4.625 3.964 3.028 1.00 83.00 69 LEU A CA 1
ATOM 543 C C . LEU A 1 69 ? 5.977 3.803 3.737 1.00 83.00 69 LEU A C 1
ATOM 545 O O . LEU A 1 69 ? 6.827 3.045 3.276 1.00 83.00 69 LEU A O 1
ATOM 549 N N . ARG A 1 70 ? 6.172 4.474 4.880 1.00 87.31 70 ARG A N 1
ATOM 550 C CA . ARG A 1 70 ? 7.414 4.367 5.654 1.00 87.31 70 ARG A CA 1
ATOM 551 C C . ARG A 1 70 ? 7.558 3.025 6.362 1.00 87.31 70 ARG A C 1
ATOM 553 O O . ARG A 1 70 ? 8.655 2.478 6.384 1.00 87.31 70 ARG A O 1
ATOM 560 N N . VAL A 1 71 ? 6.503 2.563 7.029 1.00 84.00 71 VAL A N 1
ATOM 561 C CA . VAL A 1 71 ? 6.598 1.418 7.946 1.00 84.00 71 VAL A CA 1
ATOM 562 C C . VAL A 1 71 ? 6.291 0.098 7.239 1.00 84.00 71 VAL A C 1
ATOM 564 O O . VAL A 1 71 ? 6.962 -0.887 7.512 1.00 84.00 71 VAL A O 1
ATOM 567 N N . VAL A 1 72 ? 5.340 0.093 6.304 1.00 79.25 72 VAL A N 1
ATOM 568 C CA . VAL A 1 72 ? 4.940 -1.096 5.534 1.00 79.25 72 VAL A CA 1
ATOM 569 C C . VAL A 1 72 ? 5.633 -1.124 4.176 1.00 79.25 72 VAL A C 1
ATOM 571 O O . VAL A 1 72 ? 6.228 -2.127 3.808 1.00 79.25 72 VAL A O 1
ATOM 574 N N . GLY A 1 73 ? 5.613 -0.007 3.442 1.00 71.88 73 GLY A N 1
ATOM 575 C CA . GLY A 1 73 ? 6.252 0.067 2.121 1.00 71.88 73 GLY A CA 1
ATOM 576 C C . GLY A 1 73 ? 7.786 0.090 2.166 1.00 71.88 73 GLY A C 1
ATOM 577 O O . GLY A 1 73 ? 8.439 -0.110 1.145 1.00 71.88 73 GLY A O 1
ATOM 578 N N . GLY A 1 74 ? 8.379 0.358 3.333 1.00 78.19 74 GLY A N 1
ATOM 579 C CA . GLY A 1 74 ? 9.829 0.463 3.505 1.00 78.19 74 GLY A CA 1
ATOM 580 C C . GLY A 1 74 ? 10.469 1.670 2.808 1.00 78.19 74 GLY A C 1
ATOM 581 O O . GLY A 1 74 ? 11.696 1.744 2.739 1.00 78.19 74 GLY A O 1
ATOM 582 N N . LEU A 1 75 ? 9.679 2.629 2.307 1.00 80.06 75 LEU A N 1
ATOM 583 C CA . LEU A 1 75 ? 10.202 3.803 1.606 1.00 80.06 75 LEU A CA 1
ATOM 584 C C . LEU A 1 75 ? 11.004 4.696 2.561 1.00 80.06 75 LEU A C 1
ATOM 586 O O . LEU A 1 75 ? 10.657 4.896 3.731 1.00 80.06 75 LEU A O 1
ATOM 590 N N . THR A 1 76 ? 12.076 5.283 2.046 1.00 85.12 76 THR A N 1
ATOM 591 C CA . THR A 1 76 ? 12.835 6.368 2.673 1.00 85.12 76 THR A CA 1
ATOM 592 C C . THR A 1 76 ? 12.000 7.639 2.768 1.00 85.12 76 THR A C 1
ATOM 594 O O . THR A 1 76 ? 10.986 7.810 2.090 1.00 85.12 76 THR A O 1
ATOM 597 N N . THR A 1 77 ? 12.408 8.564 3.638 1.00 87.56 77 THR A N 1
ATOM 598 C CA . THR A 1 77 ? 11.629 9.802 3.785 1.00 87.56 77 THR A CA 1
ATOM 599 C C . THR A 1 77 ? 11.757 10.683 2.545 1.00 87.56 77 THR A C 1
ATOM 601 O O . THR A 1 77 ? 10.840 11.420 2.206 1.00 87.56 77 THR A O 1
ATOM 604 N N . GLU A 1 78 ? 12.884 10.566 1.856 1.00 85.00 78 GLU A N 1
ATOM 605 C CA . GLU A 1 78 ? 13.221 11.204 0.597 1.00 85.00 78 GLU A CA 1
ATOM 606 C C . GLU A 1 78 ? 12.328 10.694 -0.539 1.00 85.00 78 GLU A C 1
ATOM 608 O O . GLU A 1 78 ? 11.775 11.502 -1.280 1.00 85.00 78 GLU A O 1
ATOM 613 N N . GLU A 1 79 ? 12.128 9.378 -0.646 1.00 81.69 79 GLU A N 1
ATOM 614 C CA . GLU A 1 79 ? 11.178 8.780 -1.598 1.00 81.69 79 GLU A CA 1
ATOM 615 C C . GLU A 1 79 ? 9.751 9.260 -1.341 1.00 81.69 79 GLU A C 1
ATOM 617 O O . GLU A 1 79 ? 9.086 9.750 -2.253 1.00 81.69 79 GLU A O 1
ATOM 622 N N . ILE A 1 80 ? 9.309 9.236 -0.082 1.00 84.56 80 ILE A N 1
ATOM 623 C CA . ILE A 1 80 ? 7.971 9.717 0.282 1.00 84.56 80 ILE A CA 1
ATOM 624 C C . ILE A 1 80 ? 7.840 11.222 -0.010 1.00 84.56 80 ILE A C 1
ATOM 626 O O . ILE A 1 80 ? 6.814 11.672 -0.507 1.00 84.56 80 ILE A O 1
ATOM 630 N N . ALA A 1 81 ? 8.872 12.024 0.249 1.00 87.44 81 ALA A N 1
ATOM 631 C CA . ALA A 1 81 ? 8.876 13.453 -0.059 1.00 87.44 81 ALA A CA 1
ATOM 632 C C . ALA A 1 81 ? 8.719 13.738 -1.555 1.00 87.44 81 ALA A C 1
ATOM 634 O O . ALA A 1 81 ? 7.935 14.619 -1.916 1.00 87.44 81 ALA A O 1
ATOM 635 N N . ARG A 1 82 ? 9.386 12.956 -2.416 1.00 83.94 82 ARG A N 1
ATOM 636 C CA . ARG A 1 82 ? 9.205 13.029 -3.873 1.00 83.94 82 ARG A CA 1
ATOM 637 C C . ARG A 1 82 ? 7.786 12.646 -4.279 1.00 83.94 82 ARG A C 1
ATOM 639 O O . ARG A 1 82 ? 7.160 13.405 -5.009 1.00 83.94 82 ARG A O 1
ATOM 646 N N . ALA A 1 83 ? 7.254 11.547 -3.746 1.00 79.25 83 ALA A N 1
ATOM 647 C CA . ALA A 1 83 ? 5.886 11.109 -4.031 1.00 79.25 83 ALA A CA 1
ATOM 648 C C . ALA A 1 83 ? 4.831 12.155 -3.617 1.00 79.25 83 ALA A C 1
ATOM 650 O O . ALA A 1 83 ? 3.827 12.336 -4.299 1.00 79.25 83 ALA A O 1
ATOM 651 N N . PHE A 1 84 ? 5.071 12.878 -2.519 1.00 81.12 84 PHE A N 1
ATOM 652 C CA . PHE A 1 84 ? 4.186 13.940 -2.032 1.00 81.12 84 PHE A CA 1
ATOM 653 C C . PHE A 1 84 ? 4.465 15.317 -2.646 1.00 81.12 84 PHE A C 1
ATOM 655 O O . PHE A 1 84 ? 3.713 16.246 -2.366 1.00 81.12 84 PHE A O 1
ATOM 662 N N . LEU A 1 85 ? 5.545 15.481 -3.418 1.00 87.50 85 LEU A N 1
ATOM 663 C CA . LEU A 1 85 ? 6.034 16.781 -3.896 1.00 87.50 85 LEU A CA 1
ATOM 664 C C . LEU A 1 85 ? 6.175 17.813 -2.757 1.00 87.50 85 LEU A C 1
ATOM 666 O O . LEU A 1 85 ? 5.810 18.980 -2.891 1.00 87.50 85 LEU A O 1
ATOM 670 N N . THR A 1 86 ? 6.699 17.376 -1.609 1.00 93.25 86 THR A N 1
ATOM 671 C CA . THR A 1 86 ? 6.900 18.227 -0.422 1.00 93.25 86 THR A CA 1
ATOM 672 C C . THR A 1 86 ? 8.338 18.145 0.087 1.00 93.25 86 THR A C 1
ATOM 674 O O . THR A 1 86 ? 9.040 17.184 -0.223 1.00 93.25 86 THR A O 1
ATOM 677 N N . PRO A 1 87 ? 8.815 19.121 0.882 1.00 96.50 87 PRO A N 1
ATOM 678 C CA . PRO A 1 87 ? 10.139 19.038 1.490 1.00 96.50 87 PRO A CA 1
ATOM 679 C C . PRO A 1 87 ? 10.304 17.795 2.377 1.00 96.50 87 PRO A C 1
ATOM 681 O O . PRO A 1 87 ? 9.393 17.417 3.117 1.00 96.50 87 PRO A O 1
ATOM 684 N N . VAL A 1 88 ? 11.507 17.208 2.381 1.00 92.88 88 VAL A N 1
ATOM 685 C CA . VAL A 1 88 ? 11.838 16.029 3.209 1.00 92.88 88 VAL A CA 1
ATOM 686 C C . VAL A 1 88 ? 11.540 16.280 4.690 1.00 92.88 88 VAL A C 1
ATOM 688 O O . VAL A 1 88 ? 10.952 15.432 5.358 1.00 92.88 88 VAL A O 1
ATOM 691 N N . SER A 1 89 ? 11.859 17.475 5.196 1.00 94.44 89 SER A N 1
ATOM 692 C CA . SER A 1 89 ? 11.582 17.872 6.582 1.00 94.44 89 SER A CA 1
ATOM 693 C C . SER A 1 89 ? 10.085 17.869 6.918 1.00 94.44 89 SER A C 1
ATOM 695 O O . SER A 1 89 ? 9.705 17.470 8.020 1.00 94.44 89 SER A O 1
ATOM 697 N N . THR A 1 90 ? 9.221 18.243 5.970 1.00 93.62 90 THR A N 1
ATOM 698 C CA . THR A 1 90 ? 7.761 18.195 6.129 1.00 93.62 90 THR A CA 1
ATOM 699 C C . THR A 1 90 ? 7.280 16.758 6.288 1.00 93.62 90 THR A C 1
ATOM 701 O O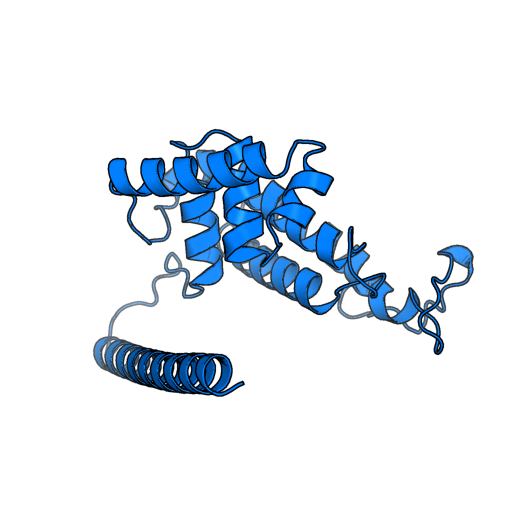 . THR A 1 90 ? 6.501 16.472 7.200 1.00 93.62 90 THR A O 1
ATOM 704 N N . VAL A 1 91 ? 7.778 15.831 5.464 1.00 93.12 91 VAL A N 1
ATOM 705 C CA . VAL A 1 91 ? 7.424 14.408 5.576 1.00 93.12 91 VAL A CA 1
ATOM 706 C C . VAL A 1 91 ? 7.965 13.793 6.866 1.00 93.12 91 VAL A C 1
ATOM 708 O O . VAL A 1 91 ? 7.222 13.098 7.560 1.00 93.12 91 VAL A O 1
ATOM 711 N N . GLN A 1 92 ? 9.212 14.089 7.247 1.00 91.31 92 GLN A N 1
ATOM 712 C CA . GLN A 1 92 ? 9.792 13.624 8.514 1.00 91.31 92 GLN A CA 1
ATOM 713 C C . GLN A 1 92 ? 8.927 14.049 9.705 1.00 91.31 92 GLN A C 1
ATOM 715 O O . GLN A 1 92 ? 8.536 13.215 10.526 1.00 91.31 92 GLN A O 1
ATOM 720 N N . GLN A 1 93 ? 8.569 15.335 9.779 1.00 93.25 93 GLN A N 1
ATOM 721 C CA . GLN A 1 93 ? 7.701 15.850 10.837 1.00 93.25 93 GLN A CA 1
ATOM 722 C C . GLN A 1 93 ? 6.313 15.208 10.802 1.00 93.25 93 GLN A C 1
ATOM 724 O O . GLN A 1 93 ? 5.776 14.878 11.860 1.00 93.25 93 GLN A O 1
ATOM 729 N N . ARG A 1 94 ? 5.742 14.997 9.609 1.00 95.69 94 ARG A N 1
ATOM 730 C CA . ARG A 1 94 ? 4.448 14.325 9.431 1.00 95.69 94 ARG A CA 1
ATOM 731 C C . ARG A 1 94 ? 4.479 12.909 10.014 1.00 95.69 94 ARG A C 1
ATOM 733 O O . ARG A 1 94 ? 3.59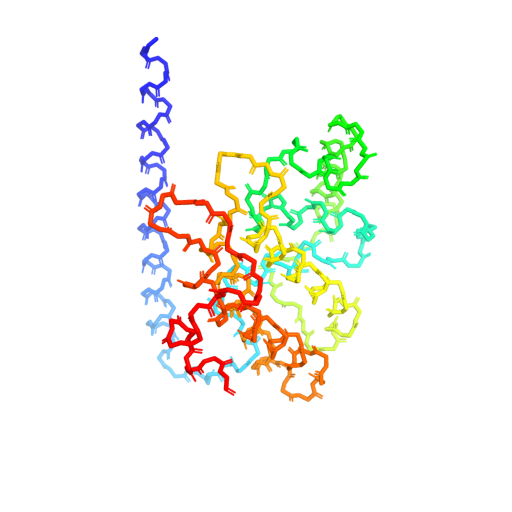8 12.572 10.799 1.00 95.69 94 ARG A O 1
ATOM 740 N N . ILE A 1 95 ? 5.512 12.121 9.714 1.00 92.19 95 ILE A N 1
ATOM 741 C CA . ILE A 1 95 ? 5.677 10.751 10.229 1.00 92.19 95 ILE A CA 1
ATOM 742 C C . ILE A 1 95 ? 5.855 10.749 11.753 1.00 92.19 95 ILE A C 1
ATOM 744 O O . ILE A 1 95 ? 5.204 9.969 12.448 1.00 92.19 95 ILE A O 1
ATOM 748 N N . VAL A 1 96 ? 6.706 11.627 12.296 1.00 94.69 96 VAL A N 1
ATOM 749 C CA . VAL A 1 96 ? 6.931 11.721 13.751 1.00 94.69 96 VAL A CA 1
ATOM 750 C C . VAL A 1 96 ? 5.643 12.102 14.483 1.00 94.69 96 VAL A C 1
ATOM 752 O O . VAL A 1 96 ? 5.293 11.471 15.482 1.00 94.69 96 VAL A O 1
ATOM 755 N N . ARG A 1 97 ? 4.907 13.100 13.975 1.00 94.94 97 ARG A N 1
ATOM 756 C CA . ARG A 1 97 ? 3.612 13.504 14.540 1.00 94.94 97 ARG A CA 1
ATOM 757 C C . ARG A 1 97 ? 2.599 12.370 14.465 1.00 94.94 97 ARG A C 1
ATOM 759 O O . ARG A 1 97 ? 1.954 12.112 15.469 1.00 94.94 97 ARG A O 1
ATOM 766 N N . ALA A 1 98 ? 2.519 11.657 13.341 1.00 93.88 98 ALA A N 1
ATOM 767 C CA . ALA A 1 98 ? 1.609 10.526 13.185 1.00 93.88 98 ALA A CA 1
ATOM 768 C C . ALA A 1 98 ? 1.850 9.440 14.247 1.00 93.88 98 ALA A C 1
ATOM 770 O O . ALA A 1 98 ? 0.918 9.046 14.943 1.00 93.88 98 ALA A O 1
ATOM 771 N N . LYS A 1 99 ? 3.111 9.029 14.449 1.00 91.94 99 LYS A N 1
ATOM 772 C CA . LYS A 1 99 ? 3.480 8.060 15.498 1.00 91.94 99 LYS A CA 1
ATOM 773 C C . LYS A 1 99 ? 3.099 8.551 16.897 1.00 91.94 99 LYS A C 1
ATOM 775 O O . LYS A 1 99 ? 2.554 7.787 17.688 1.00 91.94 99 LYS A O 1
ATOM 780 N N . ARG A 1 100 ? 3.344 9.834 17.194 1.00 92.94 100 ARG A N 1
ATOM 781 C CA . ARG A 1 100 ? 2.966 10.443 18.479 1.00 92.94 100 ARG A CA 1
ATOM 782 C C . ARG A 1 100 ? 1.450 10.476 18.674 1.00 92.94 100 ARG A C 1
ATOM 784 O O . ARG A 1 100 ? 0.994 10.202 19.775 1.00 92.94 100 ARG A O 1
ATOM 791 N N . THR A 1 101 ? 0.686 10.800 17.634 1.00 94.12 101 THR A N 1
ATOM 792 C CA . THR A 1 101 ? -0.780 10.828 17.679 1.00 94.12 101 THR A CA 1
ATOM 793 C C . THR A 1 101 ? -1.355 9.437 17.930 1.00 94.12 101 THR A C 1
ATOM 795 O O . THR A 1 101 ? -2.218 9.310 18.791 1.00 94.12 101 THR A O 1
ATOM 798 N N . LEU A 1 102 ? -0.849 8.396 17.255 1.00 91.69 102 LEU A N 1
ATOM 799 C CA . LEU A 1 102 ? -1.262 7.010 17.522 1.00 91.69 102 LEU A CA 1
ATOM 800 C C . LEU A 1 102 ? -0.964 6.597 18.969 1.00 91.69 102 LEU A C 1
ATOM 802 O O . LEU A 1 102 ? -1.845 6.080 19.649 1.00 91.69 102 LEU A O 1
ATOM 806 N N . GLY A 1 103 ? 0.249 6.886 19.456 1.00 90.50 103 GLY A N 1
ATOM 807 C CA . GLY A 1 103 ? 0.636 6.573 20.833 1.00 90.50 103 GLY A CA 1
ATOM 808 C C . GLY A 1 103 ? -0.190 7.331 21.877 1.00 90.50 103 GLY A C 1
ATOM 809 O O . GLY A 1 103 ? -0.597 6.748 22.874 1.00 90.50 103 GLY A O 1
ATOM 810 N N . ALA A 1 104 ? -0.493 8.611 21.639 1.00 92.06 104 ALA A N 1
ATOM 811 C CA . ALA A 1 104 ? -1.317 9.420 22.540 1.00 92.06 104 ALA A CA 1
ATOM 812 C C . ALA A 1 104 ? -2.787 8.974 22.572 1.00 92.06 104 ALA A C 1
ATOM 814 O O . ALA A 1 104 ? -3.445 9.129 23.596 1.00 92.06 104 ALA A O 1
ATOM 815 N N . ALA A 1 105 ? -3.292 8.428 21.465 1.00 90.62 105 ALA A N 1
ATOM 816 C CA . ALA A 1 105 ? -4.636 7.868 21.380 1.00 90.62 105 ALA A CA 1
ATOM 817 C C . ALA A 1 105 ? -4.730 6.432 21.927 1.00 90.62 105 ALA A C 1
ATOM 819 O O . ALA A 1 105 ? -5.828 5.890 21.980 1.00 90.62 105 ALA A O 1
ATOM 820 N N . GLY A 1 106 ? -3.607 5.816 22.323 1.00 87.62 106 GLY A N 1
ATOM 821 C CA . GLY A 1 106 ? -3.589 4.450 22.847 1.00 87.62 106 GLY A CA 1
ATOM 822 C C . GLY A 1 106 ? -4.077 3.413 21.836 1.00 87.62 106 GLY A C 1
ATOM 823 O O . GLY A 1 106 ? -4.702 2.437 22.234 1.00 87.62 106 GLY A O 1
ATOM 824 N N . VAL A 1 107 ? -3.837 3.640 20.537 1.00 84.94 107 VAL A N 1
ATOM 825 C CA . VAL A 1 107 ? -4.315 2.740 19.479 1.00 84.94 107 VAL A CA 1
ATOM 826 C C . VAL A 1 107 ? -3.680 1.358 19.671 1.00 84.94 107 VAL A C 1
ATOM 828 O O . VAL A 1 107 ? -2.448 1.269 19.608 1.00 84.94 107 VAL A O 1
ATOM 831 N N . PRO A 1 108 ? -4.474 0.295 19.897 1.00 80.88 108 PRO A N 1
ATOM 832 C CA . PRO A 1 108 ? -3.934 -1.046 20.055 1.00 80.88 108 PRO A CA 1
ATOM 833 C C . PRO A 1 108 ? -3.278 -1.496 18.750 1.00 80.88 108 PRO A C 1
ATOM 835 O O . PRO A 1 108 ? -3.725 -1.145 17.654 1.00 80.88 108 PRO A O 1
ATOM 838 N N . PHE A 1 109 ? -2.208 -2.283 18.857 1.00 75.62 109 PHE A N 1
ATOM 839 C CA . PHE A 1 109 ? -1.563 -2.892 17.696 1.00 75.62 109 PHE A CA 1
ATOM 840 C C . PHE A 1 109 ? -2.340 -4.134 17.248 1.00 75.62 109 PHE A C 1
ATOM 842 O O . PHE A 1 109 ? -1.797 -5.227 17.178 1.00 75.62 109 PHE A O 1
ATOM 849 N N . GLU A 1 110 ? -3.636 -3.985 17.001 1.00 70.56 110 GLU A N 1
ATOM 850 C CA . GLU A 1 110 ? -4.569 -5.069 16.698 1.00 70.56 110 GLU A CA 1
ATOM 851 C C . GLU A 1 110 ? -5.383 -4.726 15.454 1.00 70.56 110 GLU A C 1
ATOM 853 O O . GLU A 1 110 ? -5.481 -3.566 15.038 1.00 70.56 110 GLU A O 1
ATOM 858 N N . VAL A 1 111 ? -5.944 -5.757 14.831 1.00 68.56 111 VAL A N 1
ATOM 859 C CA . VAL A 1 111 ? -6.928 -5.568 13.768 1.00 68.56 111 VAL A CA 1
ATOM 860 C C . VAL A 1 111 ? -8.160 -4.928 14.398 1.00 68.56 111 VAL A C 1
ATOM 862 O O . VAL A 1 111 ? -8.636 -5.438 15.412 1.00 68.56 111 VAL A O 1
ATOM 865 N N . PRO A 1 112 ? -8.691 -3.832 13.837 1.00 77.81 112 PRO A N 1
ATOM 866 C CA . PRO A 1 112 ? -9.932 -3.281 14.348 1.00 77.81 112 PRO A CA 1
ATOM 867 C C . PRO A 1 112 ? -11.086 -4.270 14.100 1.00 77.81 112 PRO A C 1
ATOM 869 O O . PRO A 1 112 ? -11.030 -5.052 13.151 1.00 77.81 112 PRO A O 1
ATOM 872 N N . PRO A 1 113 ? -12.149 -4.255 14.911 1.00 79.81 113 PRO A N 1
ATOM 873 C CA . PRO A 1 113 ? -13.313 -5.091 14.654 1.00 79.81 113 PRO A CA 1
ATOM 874 C C . PRO A 1 113 ? -13.984 -4.706 13.319 1.00 79.81 113 PRO A C 1
ATOM 876 O O . PRO A 1 113 ? -13.799 -3.607 12.786 1.00 79.81 113 PRO A O 1
ATOM 879 N N . ARG A 1 114 ? -14.742 -5.637 12.723 1.00 75.94 114 ARG A N 1
ATOM 880 C CA . ARG A 1 114 ? -15.288 -5.495 11.354 1.00 75.94 114 ARG A CA 1
ATOM 881 C C . ARG A 1 114 ? -16.171 -4.265 11.151 1.00 75.94 114 ARG A C 1
ATOM 883 O O . ARG A 1 114 ? -16.268 -3.764 10.035 1.00 75.94 114 ARG A O 1
ATOM 890 N N . ASP A 1 115 ? -16.837 -3.802 12.196 1.00 82.44 115 ASP A N 1
ATOM 891 C CA . ASP A 1 115 ? -17.675 -2.605 12.193 1.00 82.44 115 ASP A CA 1
ATOM 892 C C . ASP A 1 115 ? -16.867 -1.308 12.021 1.00 82.44 115 ASP A C 1
ATOM 894 O O . ASP A 1 115 ? -17.393 -0.333 11.490 1.00 82.44 115 ASP A O 1
ATOM 898 N N . GLU A 1 116 ? -15.574 -1.315 12.352 1.00 83.94 116 GLU A N 1
ATOM 899 C CA . GLU A 1 116 ? -14.654 -0.197 12.109 1.00 83.94 116 GLU A CA 1
ATOM 900 C C . GLU A 1 116 ? -14.001 -0.227 10.715 1.00 83.94 116 GLU A C 1
ATOM 902 O O . GLU A 1 116 ? -13.345 0.740 10.305 1.00 83.94 116 GLU A O 1
ATOM 907 N N . PHE A 1 117 ? -14.144 -1.322 9.958 1.00 84.12 117 PHE A N 1
ATOM 908 C CA . PHE A 1 117 ? -13.540 -1.440 8.628 1.00 84.12 117 PHE A CA 1
ATOM 909 C C . PHE A 1 117 ? -14.009 -0.355 7.653 1.00 84.12 117 PHE A C 1
ATOM 911 O O . PHE A 1 117 ? -13.135 0.230 7.010 1.00 84.12 117 PHE A O 1
ATOM 918 N N . PRO A 1 118 ? -15.311 -0.021 7.535 1.00 84.44 118 PRO A N 1
ATOM 919 C CA . PRO A 1 118 ? -15.782 0.953 6.548 1.00 84.44 118 PRO A CA 1
ATOM 920 C C . PRO A 1 118 ? -15.081 2.317 6.634 1.00 84.44 118 PRO A C 1
ATOM 922 O O . PRO A 1 118 ? -14.771 2.923 5.609 1.00 84.44 118 PRO A O 1
ATOM 925 N N . GLU A 1 119 ? -14.742 2.785 7.840 1.00 84.75 119 GLU A N 1
ATOM 926 C CA . GLU A 1 119 ? -14.059 4.073 8.035 1.00 84.75 119 GLU A CA 1
ATOM 927 C C . GLU A 1 119 ? -12.586 4.063 7.587 1.00 84.75 119 GLU A C 1
ATOM 929 O O . GLU A 1 119 ? -11.987 5.110 7.307 1.00 84.75 119 GLU A O 1
ATOM 934 N N . ARG A 1 120 ? -11.978 2.873 7.529 1.00 87.56 120 ARG A N 1
ATOM 935 C CA . ARG A 1 120 ? -10.543 2.671 7.279 1.00 87.56 120 ARG A CA 1
ATOM 936 C C . ARG A 1 120 ? -10.272 2.113 5.886 1.00 87.56 120 ARG A C 1
ATOM 938 O O . ARG A 1 120 ? -9.251 2.461 5.287 1.00 87.56 120 ARG A O 1
ATOM 945 N N . LEU A 1 121 ? -11.185 1.300 5.356 1.00 89.12 121 LEU A N 1
ATOM 946 C CA . LEU A 1 121 ? -10.988 0.456 4.180 1.00 89.12 121 LEU A CA 1
ATOM 947 C C . LEU A 1 121 ? -10.576 1.263 2.951 1.00 89.12 121 LEU A C 1
ATOM 949 O O . LEU A 1 121 ? -9.585 0.929 2.311 1.00 89.12 121 LEU A O 1
ATOM 953 N N . GLY A 1 122 ? -11.236 2.390 2.674 1.00 89.62 122 GLY A N 1
ATOM 954 C CA . GLY A 1 122 ? -10.858 3.246 1.545 1.00 89.62 122 GLY A CA 1
ATOM 955 C C . GLY A 1 122 ? -9.418 3.774 1.634 1.00 89.62 122 GLY A C 1
ATOM 956 O O . GLY A 1 122 ? -8.728 3.884 0.621 1.00 89.62 122 GLY A O 1
ATOM 957 N N . THR A 1 123 ? -8.925 4.056 2.847 1.00 88.31 123 THR A N 1
ATOM 958 C CA . THR A 1 123 ? -7.519 4.450 3.037 1.00 88.31 123 THR A CA 1
ATOM 959 C C . THR A 1 123 ? -6.591 3.255 2.856 1.00 88.31 123 THR A C 1
ATOM 961 O O . THR A 1 123 ? -5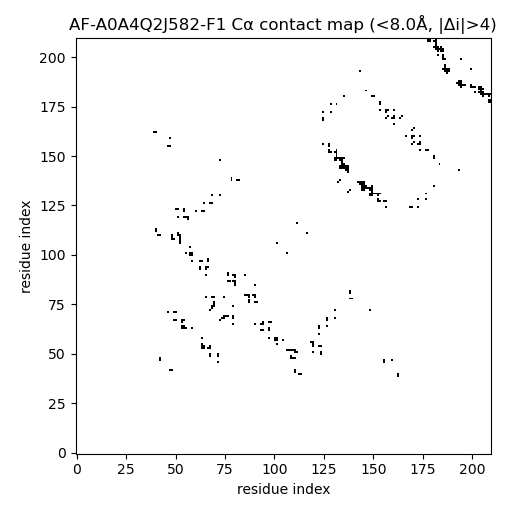.587 3.386 2.161 1.00 88.31 123 THR A O 1
ATOM 964 N N . VAL A 1 124 ? -6.936 2.103 3.437 1.00 90.88 124 VAL A N 1
ATOM 965 C CA . VAL A 1 124 ? -6.161 0.859 3.318 1.00 90.88 124 VAL A CA 1
ATOM 966 C C . VAL A 1 124 ? -5.988 0.472 1.847 1.00 90.88 124 VAL A C 1
ATOM 968 O O . VAL A 1 124 ? -4.860 0.302 1.394 1.00 90.88 124 VAL A O 1
ATOM 971 N N . LEU A 1 125 ? -7.079 0.429 1.076 1.00 93.19 125 LEU A N 1
ATOM 972 C CA . LEU A 1 125 ? -7.062 0.125 -0.358 1.00 93.19 125 LEU A CA 1
ATOM 973 C C . LEU A 1 125 ? -6.169 1.100 -1.135 1.00 93.19 125 LEU A C 1
ATOM 975 O O . LEU A 1 125 ? -5.314 0.684 -1.916 1.00 93.19 125 LEU A O 1
ATOM 979 N N . GLY A 1 126 ? -6.326 2.404 -0.887 1.00 90.56 126 GLY A N 1
ATOM 980 C CA . GLY A 1 126 ? -5.514 3.425 -1.547 1.00 90.56 126 GLY A CA 1
ATOM 981 C C . GLY A 1 126 ? -4.025 3.289 -1.229 1.00 90.56 126 GLY A C 1
ATOM 982 O O . GLY A 1 126 ? -3.186 3.439 -2.112 1.00 90.56 126 GLY A O 1
ATOM 983 N N . VAL A 1 127 ? -3.685 2.974 0.018 1.00 87.56 127 VAL A N 1
ATOM 984 C CA . VAL A 1 127 ? -2.299 2.774 0.442 1.00 87.56 127 VAL A CA 1
ATOM 985 C C . VAL A 1 127 ? -1.697 1.509 -0.160 1.00 87.56 127 VAL A C 1
ATOM 987 O O . VAL A 1 127 ? -0.581 1.576 -0.671 1.00 87.56 127 VAL A O 1
ATOM 990 N N . LEU A 1 128 ? -2.419 0.386 -0.157 1.00 91.19 128 LEU A N 1
ATOM 991 C CA . LEU A 1 128 ? -1.963 -0.849 -0.800 1.00 91.19 128 LEU A CA 1
ATOM 992 C C . LEU A 1 128 ? -1.688 -0.622 -2.289 1.00 91.19 128 LEU A C 1
ATOM 994 O O . LEU A 1 128 ? -0.642 -1.029 -2.791 1.00 91.19 128 LEU A O 1
ATOM 998 N N . TYR A 1 129 ? -2.564 0.118 -2.973 1.00 93.31 129 TYR A N 1
ATOM 999 C CA . TYR A 1 129 ? -2.344 0.481 -4.369 1.00 93.31 129 TYR A CA 1
ATOM 1000 C C . TYR A 1 129 ? -1.126 1.395 -4.568 1.00 93.31 129 TYR A C 1
ATOM 1002 O O . TYR A 1 129 ? -0.386 1.243 -5.537 1.00 93.31 129 TYR A O 1
ATOM 1010 N N . LEU A 1 130 ? -0.876 2.339 -3.655 1.00 88.19 130 LEU A N 1
ATOM 1011 C CA . LEU A 1 130 ? 0.312 3.195 -3.716 1.00 88.19 130 LEU A CA 1
ATOM 1012 C C . LEU A 1 130 ? 1.605 2.396 -3.521 1.00 88.19 130 LEU A C 1
ATOM 1014 O O . LEU A 1 130 ? 2.544 2.586 -4.289 1.00 88.19 130 LEU A O 1
ATOM 1018 N N . VAL A 1 131 ? 1.645 1.478 -2.549 1.00 85.56 131 VAL A N 1
ATOM 1019 C CA . VAL A 1 131 ? 2.796 0.578 -2.350 1.00 85.56 131 VAL A CA 1
ATOM 1020 C C . VAL A 1 131 ? 3.004 -0.293 -3.591 1.00 85.56 131 VAL A C 1
ATOM 1022 O O . VAL A 1 131 ? 4.129 -0.442 -4.067 1.00 85.56 131 VAL A O 1
ATOM 1025 N N . PHE A 1 132 ? 1.917 -0.811 -4.167 1.00 92.25 132 PHE A N 1
ATOM 1026 C CA . PHE A 1 132 ? 1.978 -1.567 -5.411 1.00 92.25 132 PHE A CA 1
ATOM 1027 C C . PHE A 1 132 ? 2.561 -0.753 -6.566 1.00 92.25 132 PHE A C 1
ATOM 1029 O O . PHE A 1 132 ? 3.427 -1.258 -7.280 1.00 92.25 132 PHE A O 1
ATOM 1036 N N . ASN A 1 133 ? 2.113 0.493 -6.741 1.00 90.31 133 ASN A N 1
ATOM 1037 C CA . ASN A 1 133 ? 2.587 1.374 -7.805 1.00 90.31 133 ASN A CA 1
ATOM 1038 C C . ASN A 1 133 ? 4.056 1.755 -7.642 1.00 90.31 133 ASN A C 1
ATOM 1040 O O . ASN A 1 133 ? 4.765 1.808 -8.642 1.00 90.31 133 ASN A O 1
ATOM 1044 N N . GLU A 1 134 ? 4.522 1.956 -6.409 1.00 85.69 134 GLU A N 1
ATOM 1045 C CA . GLU A 1 134 ? 5.943 2.186 -6.141 1.00 85.69 134 GLU A CA 1
ATOM 1046 C C . GLU A 1 134 ? 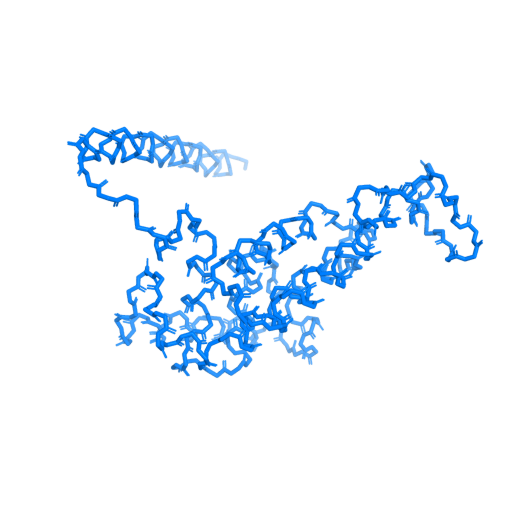6.792 0.981 -6.566 1.00 85.69 134 GLU A C 1
ATOM 1048 O O . GLU A 1 134 ? 7.863 1.140 -7.141 1.00 85.69 134 GLU A O 1
ATOM 1053 N N . GLY A 1 135 ? 6.309 -0.244 -6.336 1.00 87.50 135 GLY A N 1
ATOM 1054 C CA . GLY A 1 135 ? 6.984 -1.435 -6.850 1.00 87.50 135 GLY A CA 1
ATOM 1055 C C . GLY A 1 135 ? 6.874 -1.582 -8.373 1.00 87.50 135 GLY A C 1
ATOM 1056 O O . GLY A 1 135 ? 7.797 -2.065 -9.030 1.00 87.50 135 GLY A O 1
ATOM 1057 N N . HIS A 1 136 ? 5.762 -1.135 -8.955 1.00 89.31 136 HIS A N 1
ATOM 1058 C CA . HIS A 1 136 ? 5.494 -1.244 -10.383 1.00 89.31 136 HIS A CA 1
ATOM 1059 C C . HIS A 1 136 ? 6.368 -0.290 -11.196 1.00 89.31 136 HIS A C 1
ATOM 1061 O O . HIS A 1 136 ? 6.857 -0.652 -12.262 1.00 89.31 136 HIS A O 1
ATOM 1067 N N . SER A 1 137 ? 6.527 0.941 -10.731 1.00 88.12 137 SER A N 1
ATOM 1068 C CA . SER A 1 137 ? 7.336 1.971 -11.365 1.00 88.12 137 SER A CA 1
ATOM 1069 C C . SER A 1 137 ? 8.076 2.690 -10.256 1.00 88.12 137 SER A C 1
ATOM 1071 O O . SER A 1 137 ? 7.530 3.611 -9.649 1.00 88.12 137 SER A O 1
ATOM 1073 N N . ALA A 1 138 ? 9.300 2.240 -9.987 1.00 84.62 138 ALA A N 1
ATOM 1074 C CA . ALA A 1 138 ? 10.093 2.781 -8.898 1.00 84.62 138 ALA A CA 1
ATOM 1075 C C . ALA A 1 138 ? 10.297 4.283 -9.113 1.00 84.62 138 ALA A C 1
ATOM 1077 O O . ALA A 1 138 ? 10.758 4.724 -10.167 1.00 84.62 138 ALA A O 1
ATOM 1078 N N . SER A 1 139 ? 9.919 5.083 -8.118 1.00 77.00 139 SER A N 1
ATOM 1079 C CA . SER A 1 139 ? 10.064 6.539 -8.183 1.00 77.00 139 SER A CA 1
ATOM 1080 C C . SER A 1 139 ? 11.507 6.989 -7.926 1.00 77.00 139 SER A C 1
ATOM 1082 O O . SER A 1 139 ? 11.847 8.162 -8.116 1.00 77.00 139 SER A O 1
ATOM 1084 N N . ALA A 1 140 ? 12.354 6.065 -7.464 1.00 72.00 140 ALA A N 1
ATOM 1085 C CA . ALA A 1 140 ? 13.755 6.274 -7.147 1.00 72.00 140 ALA A CA 1
ATOM 1086 C C . ALA A 1 140 ? 14.534 4.955 -7.100 1.00 72.00 140 ALA A C 1
ATOM 1088 O O . ALA A 1 140 ? 13.951 3.876 -7.023 1.00 72.00 140 ALA A O 1
ATOM 1089 N N . GLY A 1 141 ? 15.860 5.078 -7.046 1.00 75.88 141 GLY A N 1
ATOM 1090 C CA . GLY A 1 141 ? 16.778 3.944 -7.083 1.00 75.88 141 GLY A CA 1
ATOM 1091 C C . GLY A 1 141 ? 17.329 3.713 -8.486 1.00 75.88 141 GLY A C 1
ATOM 1092 O O . GLY A 1 141 ? 17.051 4.481 -9.406 1.00 75.88 141 GLY A O 1
ATOM 1093 N N . GLU A 1 142 ? 18.166 2.688 -8.614 1.00 79.44 142 GLU A N 1
ATOM 1094 C CA . GLU A 1 142 ? 18.767 2.283 -9.892 1.00 79.44 142 GLU A CA 1
ATOM 1095 C C . GLU A 1 142 ? 17.826 1.371 -10.694 1.00 79.44 142 GLU A C 1
ATOM 1097 O O . GLU A 1 142 ? 17.854 1.380 -11.922 1.00 79.44 142 GLU A O 1
ATOM 1102 N N . ASP A 1 143 ? 16.944 0.640 -10.004 1.00 83.75 143 ASP A N 1
ATOM 1103 C CA . ASP A 1 143 ? 15.976 -0.259 -10.625 1.00 83.75 143 ASP A CA 1
ATOM 1104 C C . ASP A 1 143 ? 14.731 0.497 -11.106 1.00 83.75 143 ASP A C 1
ATOM 1106 O O . ASP A 1 143 ? 14.123 1.256 -10.356 1.00 83.75 143 ASP A O 1
ATOM 1110 N N . LEU A 1 144 ? 14.274 0.217 -12.331 1.00 86.12 144 LEU A N 1
ATOM 1111 C CA . LEU A 1 144 ? 13.024 0.774 -12.879 1.00 86.12 144 LEU A CA 1
ATOM 1112 C C . LEU A 1 144 ? 11.761 0.164 -12.246 1.00 86.12 144 LEU A C 1
ATOM 1114 O O . LEU A 1 144 ? 10.671 0.740 -12.312 1.00 86.12 144 LEU A O 1
ATOM 1118 N N . MET A 1 145 ? 11.889 -1.025 -11.657 1.00 89.12 145 MET A N 1
ATOM 1119 C CA . MET A 1 145 ? 10.813 -1.746 -10.984 1.00 89.12 145 MET A CA 1
ATOM 1120 C C . MET A 1 145 ? 11.354 -2.417 -9.725 1.00 89.12 145 MET A C 1
ATOM 1122 O O . MET A 1 145 ? 12.478 -2.908 -9.713 1.00 89.12 145 MET A O 1
ATOM 1126 N N . ARG A 1 146 ? 10.507 -2.558 -8.705 1.00 87.25 146 ARG A N 1
ATOM 1127 C CA . ARG A 1 146 ? 10.759 -3.369 -7.505 1.00 87.25 146 ARG A CA 1
ATOM 1128 C C . ARG A 1 146 ? 9.659 -4.432 -7.383 1.00 87.25 146 ARG A C 1
ATOM 1130 O O . ARG A 1 146 ? 8.768 -4.289 -6.542 1.00 87.25 146 ARG A O 1
ATOM 1137 N N . PRO A 1 147 ? 9.685 -5.496 -8.214 1.00 88.56 147 PRO A N 1
ATOM 1138 C CA . PRO A 1 147 ? 8.596 -6.469 -8.304 1.00 88.56 147 PRO A CA 1
ATOM 1139 C C . PRO A 1 147 ? 8.219 -7.106 -6.967 1.00 88.56 147 PRO A C 1
ATOM 1141 O O . PRO A 1 147 ? 7.039 -7.333 -6.727 1.00 88.56 147 PRO A O 1
ATOM 1144 N N . GLU A 1 148 ? 9.191 -7.343 -6.082 1.00 84.69 148 GLU A N 1
ATOM 1145 C CA . GLU A 1 148 ? 8.924 -7.915 -4.756 1.00 84.69 148 GLU A CA 1
ATOM 1146 C C . GLU A 1 148 ? 8.031 -7.012 -3.897 1.00 84.69 148 GLU A C 1
ATOM 1148 O O . GLU A 1 148 ? 7.121 -7.506 -3.237 1.00 84.69 148 GLU A O 1
ATOM 1153 N N . LEU A 1 149 ? 8.205 -5.686 -3.970 1.00 84.81 149 LEU A N 1
ATOM 1154 C CA . LEU A 1 149 ? 7.359 -4.735 -3.243 1.00 84.81 149 LEU A CA 1
ATOM 1155 C C . LEU A 1 149 ? 5.913 -4.767 -3.757 1.00 84.81 149 LEU A C 1
ATOM 1157 O O . LEU A 1 149 ? 4.965 -4.784 -2.974 1.00 84.81 149 LEU A O 1
ATOM 1161 N N . SER A 1 150 ? 5.735 -4.822 -5.079 1.00 91.19 150 SER A N 1
ATOM 1162 C CA . SER A 1 150 ? 4.410 -4.970 -5.685 1.00 91.19 150 SER A CA 1
ATOM 1163 C C . SER A 1 150 ? 3.764 -6.313 -5.353 1.00 91.19 150 SER A C 1
ATOM 1165 O O . SER A 1 150 ? 2.566 -6.354 -5.082 1.00 91.19 150 SER A O 1
ATOM 1167 N N . ARG A 1 151 ? 4.527 -7.414 -5.363 1.00 89.62 151 ARG A N 1
ATOM 1168 C CA . ARG A 1 151 ? 4.004 -8.738 -4.997 1.00 89.62 151 ARG A CA 1
ATOM 1169 C C . ARG A 1 151 ? 3.579 -8.783 -3.538 1.00 89.62 151 ARG A C 1
ATOM 1171 O O . ARG A 1 151 ? 2.538 -9.361 -3.247 1.00 89.62 151 ARG A O 1
ATOM 1178 N N . GLU A 1 152 ? 4.319 -8.129 -2.650 1.00 86.88 152 GLU A N 1
ATOM 1179 C CA . GLU A 1 152 ? 3.938 -8.037 -1.244 1.00 86.88 152 GLU A CA 1
ATOM 1180 C C . GLU A 1 152 ? 2.660 -7.211 -1.053 1.00 86.88 152 GLU A C 1
ATOM 1182 O O . GLU A 1 152 ? 1.728 -7.657 -0.386 1.00 86.88 152 GLU A O 1
ATOM 1187 N N . ALA A 1 153 ? 2.539 -6.061 -1.724 1.00 90.19 153 ALA A N 1
ATOM 1188 C CA . ALA A 1 153 ? 1.292 -5.293 -1.720 1.00 90.19 153 ALA A CA 1
ATOM 1189 C C . ALA A 1 153 ? 0.102 -6.113 -2.248 1.00 90.19 153 ALA A C 1
ATOM 1191 O O . ALA A 1 153 ? -0.996 -6.044 -1.694 1.00 90.19 153 ALA A O 1
ATOM 1192 N N . LEU A 1 154 ? 0.316 -6.916 -3.296 1.00 94.12 154 LEU A N 1
ATOM 1193 C CA . LEU A 1 154 ? -0.694 -7.818 -3.850 1.00 94.12 154 LEU A CA 1
ATOM 1194 C C . LEU A 1 154 ? -1.069 -8.943 -2.888 1.00 94.12 154 LEU A C 1
ATOM 1196 O O . LEU A 1 154 ? -2.253 -9.233 -2.728 1.00 94.12 154 LEU A O 1
ATOM 1200 N N . ARG A 1 155 ? -0.093 -9.534 -2.198 1.00 92.69 155 ARG A N 1
ATOM 1201 C CA . ARG A 1 155 ? -0.337 -10.529 -1.152 1.00 92.69 155 ARG A CA 1
ATOM 1202 C C . ARG A 1 155 ? -1.228 -9.949 -0.051 1.00 92.69 155 ARG A C 1
ATOM 1204 O O . ARG A 1 155 ? -2.245 -10.555 0.276 1.00 92.69 155 ARG A O 1
ATOM 1211 N N . LEU A 1 156 ? -0.914 -8.749 0.441 1.00 90.50 156 LEU A N 1
ATOM 1212 C CA . LEU A 1 156 ? -1.719 -8.044 1.445 1.00 90.50 156 LEU A CA 1
ATOM 1213 C C . LEU A 1 156 ? -3.128 -7.710 0.935 1.00 90.50 156 LEU A C 1
ATOM 1215 O O . LEU A 1 156 ? -4.100 -7.872 1.669 1.00 90.50 156 LEU A O 1
ATOM 1219 N N . ALA A 1 157 ? -3.261 -7.293 -0.328 1.00 93.75 157 ALA A N 1
ATOM 1220 C CA . ALA A 1 157 ? -4.562 -7.034 -0.942 1.00 93.75 157 ALA A CA 1
ATOM 1221 C C . ALA A 1 157 ? -5.421 -8.308 -1.053 1.00 93.75 157 ALA A C 1
ATOM 1223 O O . ALA A 1 157 ? -6.624 -8.245 -0.807 1.00 93.75 157 ALA A O 1
ATOM 1224 N N . ARG A 1 158 ? -4.821 -9.471 -1.352 1.00 93.62 158 ARG A N 1
ATOM 1225 C CA . ARG A 1 158 ? -5.523 -10.770 -1.351 1.00 93.62 158 ARG A CA 1
ATOM 1226 C C . ARG A 1 158 ? -6.004 -11.155 0.048 1.00 93.62 158 ARG A C 1
ATOM 1228 O O . ARG A 1 158 ? -7.149 -11.572 0.193 1.00 93.62 158 ARG A O 1
ATOM 1235 N N . VAL A 1 159 ? -5.161 -10.981 1.072 1.00 91.25 159 VAL A N 1
ATOM 1236 C CA . VAL A 1 159 ? -5.551 -11.222 2.474 1.00 91.25 159 VAL A CA 1
ATOM 1237 C C . VAL A 1 159 ? -6.709 -10.297 2.860 1.00 91.25 159 VAL A C 1
ATOM 1239 O O . VAL A 1 159 ? -7.714 -10.761 3.392 1.00 91.25 159 VAL A O 1
ATOM 1242 N N . LEU A 1 160 ? -6.629 -9.010 2.510 1.00 90.25 160 LEU A N 1
ATOM 1243 C CA . LEU A 1 160 ? -7.716 -8.058 2.733 1.00 90.25 160 LEU A CA 1
ATOM 1244 C C . LEU A 1 160 ? -9.013 -8.486 2.033 1.00 90.25 160 LEU A C 1
ATOM 1246 O O . LEU A 1 160 ? -10.060 -8.502 2.669 1.00 90.25 160 LEU A O 1
ATOM 1250 N N . ALA A 1 161 ? -8.960 -8.868 0.757 1.00 92.81 161 ALA A N 1
ATOM 1251 C CA . ALA A 1 161 ? -10.136 -9.313 0.010 1.00 92.81 161 ALA A CA 1
ATOM 1252 C C . ALA A 1 161 ? -10.781 -10.576 0.615 1.00 92.81 161 ALA A C 1
ATOM 1254 O O . ALA A 1 161 ? -12.006 -10.692 0.628 1.00 92.81 161 ALA A O 1
ATOM 1255 N N . ALA A 1 162 ? -9.975 -11.492 1.164 1.00 89.88 162 ALA A N 1
ATOM 1256 C CA . ALA A 1 162 ? -10.473 -12.657 1.894 1.00 89.88 162 ALA A CA 1
ATOM 1257 C C . ALA A 1 162 ? -11.171 -12.264 3.207 1.00 89.88 162 ALA A C 1
ATOM 1259 O O . ALA A 1 162 ? -12.193 -12.850 3.562 1.00 89.88 162 ALA A O 1
ATOM 1260 N N . LEU A 1 163 ? -10.660 -11.241 3.897 1.00 86.19 163 LEU A N 1
ATOM 1261 C CA . LEU A 1 163 ? -11.265 -10.716 5.120 1.00 86.19 163 LEU A CA 1
ATOM 1262 C C . LEU A 1 163 ? -12.554 -9.953 4.843 1.00 86.19 163 LEU A C 1
ATOM 1264 O O . LEU A 1 163 ? -13.476 -10.044 5.643 1.00 86.19 163 LEU A O 1
ATOM 1268 N N . VAL A 1 164 ? -12.662 -9.220 3.733 1.00 88.50 164 VAL A N 1
ATOM 1269 C CA . VAL A 1 164 ? -13.873 -8.477 3.346 1.00 88.50 164 VAL A CA 1
ATOM 1270 C C . VAL A 1 164 ? -14.525 -9.062 2.090 1.00 88.50 164 VAL A C 1
ATOM 1272 O O . VAL A 1 164 ? -14.633 -8.384 1.070 1.00 88.50 164 VAL A O 1
ATOM 1275 N N . PRO A 1 165 ? -15.046 -10.304 2.139 1.00 90.56 165 PRO A N 1
ATOM 1276 C CA . PRO A 1 165 ? -15.492 -11.012 0.939 1.00 90.56 165 PRO A CA 1
ATOM 1277 C C . PRO A 1 165 ? -16.664 -10.325 0.228 1.00 90.56 165 PRO A C 1
ATOM 1279 O O . PRO A 1 165 ? -16.888 -10.574 -0.953 1.00 90.56 165 PRO A O 1
ATOM 1282 N N . ARG A 1 166 ? -17.402 -9.457 0.931 1.00 91.00 166 ARG A N 1
ATOM 1283 C CA . ARG A 1 166 ? -18.535 -8.697 0.389 1.00 91.00 166 ARG A CA 1
ATOM 1284 C C . ARG A 1 166 ? -18.159 -7.327 -0.181 1.00 91.00 166 ARG A C 1
ATOM 1286 O O . ARG A 1 166 ? -19.031 -6.726 -0.793 1.00 91.00 166 ARG A O 1
ATOM 1293 N N . GLU A 1 167 ? -16.914 -6.868 -0.023 1.00 94.44 167 GLU A N 1
ATOM 1294 C CA . GLU A 1 167 ? -16.497 -5.540 -0.488 1.00 94.44 167 GLU A CA 1
ATOM 1295 C C . GLU A 1 167 ? -15.925 -5.587 -1.908 1.00 94.44 167 GLU A C 1
ATOM 1297 O O . GLU A 1 167 ? -14.801 -6.063 -2.112 1.00 94.44 167 GLU A O 1
ATOM 1302 N N . PRO A 1 168 ? -16.671 -5.096 -2.915 1.00 95.88 168 PRO A N 1
ATOM 1303 C CA . PRO A 1 168 ? -16.277 -5.228 -4.311 1.00 95.88 168 PRO A CA 1
ATOM 1304 C C . PRO A 1 168 ? -15.004 -4.441 -4.640 1.00 95.88 168 PRO A C 1
ATOM 1306 O O . PRO A 1 168 ? -14.221 -4.886 -5.478 1.00 95.88 168 PRO A O 1
ATOM 1309 N N . GLU A 1 169 ? -14.739 -3.316 -3.972 1.00 96.38 169 GLU A N 1
ATOM 1310 C CA . GLU A 1 169 ? -13.528 -2.518 -4.178 1.00 96.38 169 GLU A CA 1
ATOM 1311 C C . GLU A 1 169 ? -12.251 -3.278 -3.795 1.00 96.38 169 GLU A C 1
ATOM 1313 O O . GLU A 1 169 ? -11.219 -3.086 -4.440 1.00 96.38 169 GLU A O 1
ATOM 1318 N N . ALA A 1 170 ? -12.305 -4.165 -2.794 1.00 95.88 170 ALA A N 1
ATOM 1319 C CA . ALA A 1 170 ? -11.158 -4.988 -2.412 1.00 95.88 170 ALA A CA 1
ATOM 1320 C C . ALA A 1 170 ? -10.816 -6.007 -3.509 1.00 95.88 170 ALA A C 1
ATOM 1322 O O . ALA A 1 170 ? -9.660 -6.118 -3.920 1.00 95.88 170 ALA A O 1
ATOM 1323 N N . HIS A 1 171 ? -11.830 -6.686 -4.052 1.00 97.19 171 HIS A N 1
ATOM 1324 C CA . HIS A 1 171 ? -11.660 -7.620 -5.172 1.00 97.19 171 HIS A CA 1
ATOM 1325 C C . HIS A 1 171 ? -11.234 -6.910 -6.458 1.00 97.19 171 HIS A C 1
ATOM 1327 O O . HIS A 1 171 ? -10.358 -7.393 -7.173 1.00 97.19 171 HIS A O 1
ATOM 1333 N N . GLY A 1 172 ? -11.810 -5.737 -6.733 1.00 97.69 172 GLY A N 1
ATOM 1334 C CA . GLY A 1 172 ? -11.432 -4.902 -7.870 1.00 97.69 172 GLY A CA 1
ATOM 1335 C C . GLY A 1 172 ? -9.975 -4.442 -7.797 1.00 97.69 172 GLY A C 1
ATOM 1336 O O . GLY A 1 172 ? -9.271 -4.476 -8.807 1.00 97.69 172 GLY A O 1
ATOM 1337 N N . LEU A 1 173 ? -9.497 -4.074 -6.602 1.00 98.00 173 LEU A N 1
ATOM 1338 C CA . LEU A 1 173 ? -8.096 -3.723 -6.381 1.00 98.00 173 LEU A CA 1
ATOM 1339 C C . LEU A 1 173 ? -7.166 -4.911 -6.647 1.00 98.00 173 LEU A C 1
ATOM 1341 O O . LEU A 1 173 ? -6.174 -4.749 -7.358 1.00 98.00 173 LEU A O 1
ATOM 1345 N N . VAL A 1 174 ? -7.495 -6.097 -6.120 1.00 97.81 174 VAL A N 1
ATOM 1346 C CA . VAL A 1 174 ? -6.725 -7.321 -6.389 1.00 97.81 174 VAL A CA 1
ATOM 1347 C C . VAL A 1 174 ? -6.674 -7.578 -7.890 1.00 97.81 174 VAL A C 1
ATOM 1349 O O . VAL A 1 174 ? -5.583 -7.635 -8.442 1.00 97.81 174 VAL A O 1
ATOM 1352 N N . ALA A 1 175 ? -7.817 -7.620 -8.580 1.00 97.69 175 ALA A N 1
ATOM 1353 C CA . ALA A 1 175 ? -7.865 -7.863 -10.022 1.00 97.69 175 ALA A CA 1
ATOM 1354 C C . ALA A 1 175 ? -7.018 -6.856 -10.827 1.00 97.69 175 ALA A C 1
ATOM 1356 O O . ALA A 1 175 ? -6.266 -7.244 -11.722 1.00 97.69 175 ALA A O 1
ATOM 1357 N N . LEU A 1 176 ? -7.087 -5.564 -10.488 1.00 97.62 176 LEU A N 1
ATOM 1358 C CA . LEU A 1 176 ? -6.262 -4.524 -11.111 1.00 97.62 176 LEU A CA 1
ATOM 1359 C C . LEU A 1 176 ? -4.761 -4.794 -10.921 1.00 97.62 176 LEU A C 1
ATOM 1361 O O . LEU A 1 176 ? -3.971 -4.661 -11.864 1.00 97.62 176 LEU A O 1
ATOM 1365 N N . MET A 1 177 ? -4.366 -5.145 -9.700 1.00 97.44 177 MET A N 1
ATOM 1366 C CA . MET A 1 177 ? -2.975 -5.398 -9.345 1.00 97.44 177 MET A CA 1
ATOM 1367 C C . MET A 1 177 ? -2.457 -6.698 -9.972 1.00 97.44 177 MET A C 1
ATOM 1369 O O . MET A 1 177 ? -1.350 -6.683 -10.502 1.00 97.44 177 MET A O 1
ATOM 1373 N N . GLU A 1 178 ? -3.255 -7.770 -10.016 1.00 97.12 178 GLU A N 1
ATOM 1374 C CA . GLU A 1 178 ? -2.945 -9.032 -10.714 1.00 97.12 178 GLU A CA 1
ATOM 1375 C C . GLU A 1 178 ? -2.677 -8.798 -12.197 1.00 97.12 178 GLU A C 1
ATOM 1377 O O . GLU A 1 178 ? -1.590 -9.089 -12.689 1.00 97.12 178 GLU A O 1
ATOM 1382 N N . LEU A 1 179 ? -3.626 -8.176 -12.904 1.00 95.50 179 LEU A N 1
ATOM 1383 C CA . LEU A 1 179 ? -3.509 -7.903 -14.339 1.00 95.50 179 LEU A CA 1
ATOM 1384 C C . LEU A 1 179 ? -2.301 -7.010 -14.649 1.00 95.50 179 LEU A C 1
ATOM 1386 O O . LEU A 1 179 ? -1.673 -7.100 -15.710 1.00 95.50 179 LEU A O 1
ATOM 1390 N N . THR A 1 180 ? -1.949 -6.130 -13.713 1.00 95.25 180 THR A N 1
ATOM 1391 C CA . THR A 1 180 ? -0.762 -5.286 -13.834 1.00 95.25 180 THR A CA 1
ATOM 1392 C C . THR A 1 180 ? 0.522 -6.076 -13.574 1.00 95.25 180 THR A C 1
ATOM 1394 O O . THR A 1 180 ? 1.469 -5.950 -14.357 1.00 95.25 180 THR A O 1
ATOM 1397 N N . ALA A 1 181 ? 0.542 -6.909 -12.531 1.00 95.31 181 ALA A N 1
ATOM 1398 C CA . ALA A 1 181 ? 1.653 -7.776 -12.143 1.00 95.31 181 ALA A CA 1
ATOM 1399 C C . ALA A 1 181 ? 1.938 -8.874 -13.171 1.00 95.31 181 ALA A C 1
ATOM 1401 O O . ALA A 1 181 ? 3.103 -9.193 -13.413 1.00 95.31 181 ALA A O 1
ATOM 1402 N N . ALA A 1 182 ? 0.905 -9.365 -13.861 1.00 95.69 182 ALA A N 1
ATOM 1403 C CA . ALA A 1 182 ? 1.005 -10.394 -14.889 1.00 95.69 182 ALA A CA 1
ATOM 1404 C C . ALA A 1 182 ? 2.012 -10.036 -15.989 1.00 95.69 182 ALA A C 1
ATOM 1406 O O . ALA A 1 182 ? 2.637 -10.902 -16.597 1.00 95.69 182 ALA A O 1
ATOM 1407 N N . ARG A 1 183 ? 2.207 -8.738 -16.235 1.00 94.75 183 ARG A N 1
ATOM 1408 C CA . ARG A 1 183 ? 3.113 -8.229 -17.268 1.00 94.75 183 ARG A CA 1
ATOM 1409 C C . ARG A 1 183 ? 4.555 -8.080 -16.802 1.00 94.75 183 ARG A C 1
ATOM 1411 O O . ARG A 1 183 ? 5.424 -7.916 -17.651 1.00 94.75 183 ARG A O 1
ATOM 1418 N N . PHE A 1 184 ? 4.839 -8.120 -15.498 1.00 94.50 184 PHE A N 1
ATOM 1419 C CA . PHE A 1 184 ? 6.175 -7.825 -14.958 1.00 94.50 184 PHE A CA 1
ATOM 1420 C C . PHE A 1 184 ? 7.299 -8.610 -15.630 1.00 94.50 184 PHE A C 1
ATOM 1422 O O . PHE A 1 184 ? 8.296 -7.977 -15.984 1.00 94.50 184 PHE A O 1
ATOM 1429 N N . PRO A 1 185 ? 7.155 -9.922 -15.910 1.00 94.12 185 PRO A N 1
ATOM 1430 C CA . PRO A 1 185 ? 8.231 -10.668 -16.541 1.00 94.12 185 PRO A CA 1
ATOM 1431 C C . PRO A 1 185 ? 8.511 -10.241 -17.983 1.00 94.12 185 PRO A C 1
ATOM 1433 O O . PRO A 1 185 ? 9.501 -10.702 -18.530 1.00 94.12 185 PRO A O 1
ATOM 1436 N N . ALA A 1 186 ? 7.674 -9.409 -18.612 1.00 95.00 186 ALA A N 1
ATOM 1437 C CA . ALA A 1 186 ? 7.843 -8.916 -19.979 1.00 95.00 186 ALA A CA 1
ATOM 1438 C C . ALA A 1 186 ? 8.178 -7.416 -20.063 1.00 95.00 186 ALA A C 1
ATOM 1440 O O . ALA A 1 186 ? 8.364 -6.911 -21.165 1.00 95.00 186 ALA A O 1
ATOM 1441 N N . ARG A 1 187 ? 8.227 -6.692 -18.935 1.00 94.69 187 ARG A N 1
ATOM 1442 C CA . ARG A 1 187 ? 8.427 -5.230 -18.926 1.00 94.69 187 ARG A CA 1
ATOM 1443 C C . ARG A 1 187 ? 9.875 -4.791 -19.074 1.00 94.69 187 ARG A C 1
ATOM 1445 O O . ARG A 1 187 ? 10.086 -3.651 -19.474 1.00 94.69 187 ARG A O 1
ATOM 1452 N N . LEU A 1 188 ? 10.821 -5.666 -18.746 1.00 93.19 188 LEU A N 1
ATOM 1453 C CA . LEU A 1 188 ? 12.250 -5.435 -18.918 1.00 93.19 188 LEU A CA 1
ATOM 1454 C C . LEU A 1 188 ? 12.838 -6.504 -19.841 1.00 93.19 188 LEU A C 1
ATOM 1456 O O . LEU A 1 188 ? 12.417 -7.674 -19.824 1.00 93.19 188 LEU A O 1
ATOM 1460 N N . ASP A 1 189 ? 13.793 -6.095 -20.664 1.00 90.81 189 ASP A N 1
ATOM 1461 C CA . ASP A 1 189 ? 14.580 -7.013 -21.475 1.00 90.81 189 ASP A CA 1
ATOM 1462 C C . ASP A 1 189 ? 15.729 -7.650 -20.665 1.00 90.81 189 ASP A C 1
ATOM 1464 O O . ASP A 1 189 ? 15.785 -7.551 -19.439 1.00 90.81 189 ASP A O 1
ATOM 1468 N N . ALA A 1 190 ? 16.627 -8.369 -21.343 1.00 89.25 190 ALA A N 1
ATOM 1469 C CA . ALA A 1 190 ? 17.763 -9.028 -20.696 1.00 89.25 190 ALA A CA 1
ATOM 1470 C C . ALA A 1 190 ? 18.834 -8.048 -20.178 1.00 89.25 190 ALA A C 1
ATOM 1472 O O . ALA A 1 190 ? 19.684 -8.449 -19.384 1.00 89.25 190 ALA A O 1
ATOM 1473 N N . HIS A 1 191 ? 18.804 -6.793 -20.630 1.00 89.69 191 HIS A N 1
ATOM 1474 C CA . HIS A 1 191 ? 19.707 -5.723 -20.217 1.00 89.69 191 HIS A CA 1
ATOM 1475 C C . HIS A 1 191 ? 19.114 -4.862 -19.093 1.00 89.69 191 HIS A C 1
ATOM 1477 O O . HIS A 1 191 ? 19.826 -4.043 -18.518 1.00 89.69 191 HIS A O 1
ATOM 1483 N N . GLY A 1 192 ? 17.848 -5.097 -18.729 1.00 87.25 192 GLY A N 1
ATOM 1484 C CA . GLY A 1 192 ? 17.131 -4.302 -17.735 1.00 87.25 192 GLY A CA 1
ATOM 1485 C C . GLY A 1 192 ? 16.469 -3.058 -18.328 1.00 87.25 192 GLY A C 1
ATOM 1486 O O . GLY A 1 192 ? 15.972 -2.227 -17.569 1.00 87.25 192 GLY A O 1
ATOM 1487 N N . ASP A 1 193 ? 16.422 -2.937 -19.656 1.00 91.00 193 ASP A N 1
ATOM 1488 C CA . ASP A 1 193 ? 15.827 -1.798 -20.345 1.00 91.00 193 ASP A CA 1
ATOM 1489 C C . ASP A 1 193 ? 14.300 -1.953 -20.470 1.00 91.00 193 ASP A C 1
ATOM 1491 O O . ASP A 1 193 ? 13.783 -3.070 -20.608 1.00 91.00 193 ASP A O 1
ATOM 1495 N N . PRO A 1 194 ? 13.536 -0.843 -20.426 1.00 92.31 194 PRO A N 1
ATOM 1496 C CA . PRO A 1 194 ? 12.082 -0.882 -20.488 1.00 92.31 194 PRO A CA 1
ATOM 1497 C C . PRO A 1 194 ? 11.576 -1.292 -21.875 1.00 92.31 194 PRO A C 1
ATOM 1499 O O . PRO A 1 194 ? 11.904 -0.681 -22.889 1.00 92.31 194 PRO A O 1
ATOM 1502 N N . VAL A 1 195 ? 10.673 -2.273 -21.903 1.00 95.00 195 VAL A N 1
ATOM 1503 C CA . VAL A 1 195 ? 9.995 -2.741 -23.118 1.00 95.00 195 VAL A CA 1
ATOM 1504 C C . VAL A 1 195 ? 8.617 -2.089 -23.233 1.00 95.00 195 VAL A C 1
ATOM 1506 O O . VAL A 1 195 ? 7.756 -2.236 -22.351 1.00 95.00 195 VAL A O 1
ATOM 1509 N N . LEU A 1 196 ? 8.384 -1.383 -24.345 1.00 93.75 196 LEU A N 1
ATOM 1510 C CA . LEU A 1 196 ? 7.097 -0.756 -24.653 1.00 93.75 196 LEU A CA 1
ATOM 1511 C C . LEU A 1 196 ? 5.982 -1.798 -24.709 1.00 93.75 196 LEU A C 1
ATOM 1513 O O . LEU A 1 196 ? 6.183 -2.913 -25.175 1.00 93.75 196 LEU A O 1
ATOM 1517 N N . LEU A 1 197 ? 4.772 -1.418 -24.293 1.00 91.69 197 LEU A N 1
ATOM 1518 C CA . LEU A 1 197 ? 3.643 -2.348 -24.178 1.00 91.69 197 LEU A CA 1
ATOM 1519 C C . LEU A 1 197 ? 3.343 -3.128 -25.473 1.00 91.69 197 LEU A C 1
ATOM 1521 O O . LEU A 1 197 ? 2.945 -4.288 -25.396 1.00 91.69 197 LEU A O 1
ATOM 1525 N N . GLY A 1 198 ? 3.519 -2.499 -26.641 1.00 94.06 198 GLY A N 1
ATOM 1526 C CA . GLY A 1 198 ? 3.306 -3.134 -27.947 1.00 94.06 198 GLY A CA 1
ATOM 1527 C C . GLY A 1 198 ? 4.337 -4.212 -28.291 1.00 94.06 198 GLY A C 1
ATOM 1528 O O . GLY A 1 198 ? 3.995 -5.165 -28.987 1.00 94.06 198 GLY A O 1
ATOM 1529 N N . ASP A 1 199 ? 5.544 -4.098 -27.737 1.00 95.62 199 ASP A N 1
ATOM 1530 C CA . ASP A 1 199 ? 6.698 -4.949 -28.045 1.00 95.62 199 ASP A CA 1
ATOM 1531 C C . ASP A 1 199 ? 6.917 -6.050 -26.992 1.00 95.62 199 ASP A C 1
ATOM 1533 O O . ASP A 1 199 ? 7.785 -6.911 -27.140 1.00 95.62 199 ASP A O 1
ATOM 1537 N N . GLN A 1 200 ? 6.121 -6.056 -25.916 1.00 95.94 200 GLN A N 1
ATOM 1538 C CA . GLN A 1 200 ? 6.196 -7.079 -24.873 1.00 95.94 200 GLN A CA 1
ATOM 1539 C C . GLN A 1 200 ? 5.802 -8.455 -25.417 1.00 95.94 200 GLN A C 1
ATOM 1541 O O . GLN A 1 200 ? 4.691 -8.652 -25.919 1.00 95.94 200 GLN A O 1
ATOM 1546 N N . ASP A 1 201 ? 6.668 -9.453 -25.221 1.00 94.50 201 ASP A N 1
ATOM 1547 C CA . ASP A 1 201 ? 6.330 -10.845 -25.518 1.00 94.50 201 ASP A CA 1
ATOM 1548 C C . ASP A 1 201 ? 5.242 -11.346 -24.553 1.00 94.50 201 ASP A C 1
ATOM 1550 O O . ASP A 1 201 ? 5.501 -11.693 -23.399 1.00 94.50 201 ASP A O 1
ATOM 1554 N N . ARG A 1 202 ? 4.004 -11.428 -25.050 1.00 94.50 202 ARG A N 1
ATOM 1555 C CA . ARG A 1 202 ? 2.822 -11.882 -24.294 1.00 94.50 202 ARG A CA 1
ATOM 1556 C C . ARG A 1 202 ? 2.885 -13.346 -23.854 1.00 94.50 202 ARG A C 1
ATOM 1558 O O . ARG A 1 202 ? 2.028 -13.794 -23.091 1.00 94.50 202 ARG A O 1
ATOM 1565 N N . ARG A 1 203 ? 3.856 -14.125 -24.340 1.00 94.50 203 ARG A N 1
ATOM 1566 C CA . ARG A 1 203 ? 4.122 -15.481 -23.832 1.00 94.50 203 ARG A CA 1
ATOM 1567 C C . ARG A 1 203 ? 4.832 -15.448 -22.481 1.00 94.50 203 ARG A C 1
ATOM 1569 O O . ARG A 1 203 ? 4.721 -16.411 -21.736 1.00 94.50 203 ARG A O 1
ATOM 1576 N N . ARG A 1 204 ? 5.519 -14.344 -22.159 1.00 94.44 204 ARG A N 1
ATOM 1577 C CA . ARG A 1 204 ? 6.166 -14.107 -20.858 1.00 94.44 204 ARG A CA 1
ATOM 1578 C C . ARG A 1 204 ? 5.202 -13.556 -19.807 1.00 94.44 204 ARG A C 1
ATOM 1580 O O . ARG A 1 204 ? 5.608 -13.372 -18.668 1.00 94.44 204 ARG A O 1
ATOM 1587 N N . TRP A 1 205 ? 3.955 -13.252 -20.167 1.00 95.19 205 TRP A N 1
ATOM 1588 C CA . TRP A 1 205 ? 2.968 -12.820 -19.181 1.00 95.19 205 TRP A CA 1
ATOM 1589 C C . TRP A 1 205 ? 2.596 -13.987 -18.272 1.00 95.19 205 TRP A C 1
ATOM 1591 O O . TRP A 1 205 ? 2.391 -15.105 -18.750 1.00 95.19 205 TRP A O 1
ATOM 1601 N N . ASP A 1 206 ? 2.483 -13.711 -16.979 1.00 93.75 206 ASP A N 1
ATOM 1602 C CA . ASP A 1 206 ? 1.999 -14.681 -16.010 1.00 93.75 206 ASP A CA 1
ATOM 1603 C C . ASP A 1 206 ? 0.519 -14.958 -16.271 1.00 93.75 206 ASP A C 1
ATOM 1605 O O . ASP A 1 206 ? -0.354 -14.124 -16.036 1.00 93.75 206 ASP A O 1
ATOM 1609 N N . ARG A 1 207 ? 0.250 -16.148 -16.806 1.00 92.38 207 ARG A N 1
ATOM 1610 C CA . ARG A 1 207 ? -1.099 -16.598 -17.148 1.00 92.38 207 ARG A CA 1
ATOM 1611 C C . ARG A 1 207 ? -1.919 -16.992 -15.931 1.00 92.38 207 ARG A C 1
ATOM 1613 O O . ARG A 1 207 ? -3.123 -17.108 -16.072 1.00 92.38 207 ARG A O 1
ATOM 1620 N N . SER A 1 208 ? -1.295 -17.223 -14.777 1.00 89.50 208 SER A N 1
ATOM 1621 C CA . SER A 1 208 ? -2.032 -17.553 -13.555 1.00 89.50 208 SER A CA 1
ATOM 1622 C C . SER A 1 208 ? -2.720 -16.334 -12.932 1.00 89.50 208 SER A C 1
ATOM 1624 O O . SER A 1 208 ? -3.660 -16.494 -12.160 1.00 89.50 208 SER A O 1
ATOM 1626 N N . ALA A 1 209 ? -2.278 -15.129 -13.304 1.00 84.31 209 ALA A N 1
ATOM 1627 C CA . ALA A 1 209 ? -2.810 -13.845 -12.852 1.00 84.31 209 ALA A CA 1
ATOM 1628 C C . ALA A 1 209 ? -3.820 -13.206 -13.839 1.00 84.31 209 ALA A C 1
ATOM 1630 O O . ALA A 1 209 ? -4.183 -12.040 -13.676 1.00 84.31 209 ALA A O 1
ATOM 1631 N N . ILE A 1 210 ? -4.238 -13.936 -14.885 1.00 84.75 210 ILE A N 1
ATOM 1632 C CA . ILE A 1 210 ? -5.160 -13.494 -15.955 1.00 84.75 210 ILE A CA 1
ATOM 1633 C C . ILE A 1 210 ? -6.342 -14.455 -16.031 1.00 84.75 210 ILE A C 1
ATOM 1635 O O . ILE A 1 210 ? -7.489 -13.958 -16.038 1.00 84.75 210 ILE A O 1
#

Secondary structure (DSSP, 8-state):
-HHHHHHHHHHHHHHHHHHHHHHHHHHHHHHHTSSPPP-TT----HHHHHHHHHT-TTS-HHHHHHHHHHHTS---HHHHHHHHTS-HHHHHHHHHHHHHHHHHTT--SSPPPGGGHHHHHHHHHHHHHHHHHHHHS-SSSS-S--HHHHHHHHHHHHHHHHH-TT-HHHHHHHHHHHHHHTTHHHHB-TTSPBPPTTTS-TTSS-GGG-

Organism: NCBI:txid1817495

InterPro domains:
  IPR013249 RNA polymerase sigma factor 70, region 4 type 2 [PF08281] (54-102)
  IPR013324 RNA polymerase sigma factor, region 3/4-like [SSF88659] (42-102)
  IPR036388 Winged helix-like DNA-binding domain superfamily [G3DSA:1.10.10.10] (13-106)
  IPR046531 Domain of unknown function DUF6596 [PF20239] (120-210)

Sequence (210 aa):
AIDGWRRRERYDERLAAIAHDLERERAEATDAAGGLPYDPDAIDDDVLRLVFVSCHPVLSREARVALTLRVVGGLTTEEIARAFLTPVSTVQQRIVRAKRTLGAAGVPFEVPPRDEFPERLGTVLGVLYLVFNEGHSASAGEDLMRPELSREALRLARVLAALVPREPEAHGLVALMELTAARFPARLDAHGDPVLLGDQDRRRWDRSAI